Protein AF-A0A3N1CMV0-F1 (afdb_monomer)

Sequence (212 aa):
MKDTCDRCDQPHPRCNAHAEGGTRPCMRWPRKGSAVCPRHGGKAPQTVAAATKRREAAELEEAVTTYGLPRKVGAAEALLEELYRTAGVVSYLEAEIRELGGEGLIWGKVEETDAPLTEYGGGTQTKYAAVPHVLVQLYQRERAHYAKVAKDCLTAGVDKSIIDVYEQVGASYVAMFARVLDQLGLTPEQRSKVRPVLLAELQAIRAGAEAQ

Nearest PDB structures (foldseek):
  5knb-assembly1_G  TM=2.996E-01  e=1.294E+00  Enterococcus hirae ATCC 9790

pLDDT: mean 83.55, std 10.82, range [41.84, 97.88]

Secondary structure (DSSP, 8-state):
---S-TTTSS--SSEEEE-TTSSSEE-SPPPTT-SS-GGGTTTSHHHHHHHHHHHHHHHHHHHHHHH-------HHHHHHHHHHHHHHHHHHHHHHHHHHHHHHTTEEEEEEEEPPPBTTB--EEEEEEE---HHHHHHHHHHHHHHHHHHHHHHTTHHHHHHHHHHHHHHHHHHHHHHHHHHTT--HHHHHHHHHHHHHHHHHHHHHHTT-

Solvent-accessible surface area (backbone atoms only — not comparable to full-atom values): 11992 Å² total; per-residue (Å²): 132,81,78,43,38,95,83,59,73,44,61,55,97,43,6,73,47,54,36,94,89,61,68,44,63,24,86,45,68,32,40,88,60,40,59,20,14,64,90,68,49,30,68,36,68,71,44,43,53,52,11,48,53,51,44,53,50,52,55,47,55,52,46,39,63,74,78,50,72,94,73,95,70,54,74,56,56,50,45,50,53,49,40,53,51,36,50,49,51,39,54,50,40,51,52,55,56,61,72,52,41,81,68,53,40,38,59,26,82,73,46,80,44,79,42,72,77,46,100,90,49,59,53,78,44,73,44,73,43,86,42,72,23,69,62,58,55,50,35,55,51,42,45,54,48,35,56,49,42,50,50,49,34,60,72,70,36,33,69,55,54,53,50,53,50,53,50,52,52,50,52,50,51,52,55,49,51,52,53,52,53,60,72,67,64,60,51,74,78,55,53,66,50,48,60,63,52,55,51,53,52,54,52,51,54,51,58,56,63,78,74,111

Structure (mmCIF, N/CA/C/O backbone):
data_AF-A0A3N1CMV0-F1
#
_entry.id   AF-A0A3N1CMV0-F1
#
loop_
_atom_site.group_PDB
_atom_site.id
_atom_site.type_symbol
_atom_site.label_atom_id
_atom_site.label_alt_id
_atom_site.label_comp_id
_atom_site.label_asym_id
_atom_site.label_entity_id
_atom_site.label_seq_id
_atom_site.pdbx_PDB_ins_code
_atom_site.Cartn_x
_atom_site.Cartn_y
_atom_site.Cartn_z
_atom_site.occupancy
_atom_site.B_iso_or_equiv
_atom_site.auth_seq_id
_atom_site.auth_comp_id
_atom_site.auth_asym_id
_atom_site.auth_atom_id
_atom_site.pdbx_PDB_model_num
ATOM 1 N N . MET A 1 1 ? 20.844 -35.118 3.306 1.00 43.97 1 MET A N 1
ATOM 2 C CA . MET A 1 1 ? 21.146 -35.035 1.859 1.00 43.97 1 MET A CA 1
ATOM 3 C C . MET A 1 1 ? 22.495 -35.706 1.665 1.00 43.97 1 MET A C 1
ATOM 5 O O . MET A 1 1 ? 23.353 -35.478 2.503 1.00 43.97 1 MET A O 1
ATOM 9 N N . LYS A 1 2 ? 22.669 -36.608 0.691 1.00 48.91 2 LYS A N 1
ATOM 10 C CA . LYS A 1 2 ? 23.984 -37.231 0.461 1.00 48.91 2 LYS A CA 1
ATOM 11 C C . LYS A 1 2 ? 24.893 -36.216 -0.240 1.00 48.91 2 LYS A C 1
ATOM 13 O O . LYS A 1 2 ? 24.583 -35.807 -1.354 1.00 48.91 2 LYS A O 1
ATOM 18 N N . ASP A 1 3 ? 25.994 -35.845 0.408 1.00 74.62 3 ASP A N 1
ATOM 19 C CA . ASP A 1 3 ? 27.018 -34.929 -0.127 1.00 74.62 3 ASP A CA 1
ATOM 20 C C . ASP A 1 3 ? 27.971 -35.609 -1.134 1.00 74.62 3 ASP A C 1
ATOM 22 O O . ASP A 1 3 ? 28.879 -34.981 -1.683 1.00 74.62 3 ASP A O 1
ATOM 26 N N . THR A 1 4 ? 27.769 -36.903 -1.395 1.00 81.56 4 THR A N 1
ATOM 27 C CA . THR A 1 4 ? 28.610 -37.744 -2.252 1.00 81.56 4 THR A CA 1
ATOM 28 C C . THR A 1 4 ? 27.795 -38.413 -3.361 1.00 81.56 4 THR A C 1
ATOM 30 O O . THR A 1 4 ? 26.609 -38.704 -3.207 1.00 81.56 4 THR A O 1
ATOM 33 N N . CYS A 1 5 ? 28.428 -38.627 -4.519 1.00 83.50 5 CYS A N 1
ATOM 34 C CA . CYS A 1 5 ? 27.802 -39.271 -5.671 1.00 83.50 5 CYS A CA 1
ATOM 35 C C . CYS A 1 5 ? 27.679 -40.785 -5.466 1.00 83.50 5 CYS A C 1
ATOM 37 O O . CYS A 1 5 ? 28.693 -41.450 -5.291 1.00 83.50 5 CYS A O 1
ATOM 39 N N . ASP A 1 6 ? 26.480 -41.348 -5.644 1.00 84.44 6 ASP A N 1
ATOM 40 C CA . ASP A 1 6 ? 26.216 -42.792 -5.491 1.00 84.44 6 ASP A CA 1
ATOM 41 C C . ASP A 1 6 ? 27.019 -43.708 -6.442 1.00 84.44 6 ASP A C 1
ATOM 43 O O . ASP A 1 6 ? 27.000 -44.926 -6.297 1.00 84.44 6 ASP A O 1
ATOM 47 N N . ARG A 1 7 ? 27.701 -43.148 -7.450 1.00 83.75 7 ARG A N 1
ATOM 48 C CA . ARG A 1 7 ? 28.502 -43.911 -8.419 1.00 83.75 7 ARG A CA 1
ATOM 49 C C . ARG A 1 7 ? 29.982 -44.014 -8.052 1.00 83.75 7 ARG A C 1
ATOM 51 O O . ARG A 1 7 ? 30.621 -44.992 -8.427 1.00 83.75 7 ARG A O 1
ATOM 58 N N . CYS A 1 8 ? 30.547 -42.990 -7.418 1.00 85.12 8 CYS A N 1
ATOM 59 C CA . CYS A 1 8 ? 31.986 -42.921 -7.138 1.00 85.12 8 CYS A CA 1
ATOM 60 C C . CYS A 1 8 ? 32.315 -42.575 -5.682 1.00 85.12 8 CYS A C 1
ATOM 62 O O . CYS A 1 8 ? 33.492 -42.439 -5.360 1.00 85.12 8 CYS A O 1
ATOM 64 N N . ASP A 1 9 ? 31.298 -42.389 -4.837 1.00 87.38 9 ASP A N 1
ATOM 65 C CA . ASP A 1 9 ? 31.388 -41.973 -3.434 1.00 87.38 9 ASP A CA 1
ATOM 66 C C . ASP A 1 9 ? 32.227 -40.705 -3.200 1.00 87.38 9 ASP A C 1
ATOM 68 O O . ASP A 1 9 ? 32.695 -40.437 -2.095 1.00 87.38 9 ASP A O 1
ATOM 72 N N . GLN A 1 10 ? 32.384 -39.873 -4.236 1.00 85.81 10 GLN A N 1
ATOM 73 C CA . GLN A 1 10 ? 33.112 -38.607 -4.176 1.00 85.81 10 GLN A CA 1
ATOM 74 C C . GLN A 1 10 ? 32.168 -37.411 -4.371 1.00 85.81 10 GLN A C 1
ATOM 76 O O . GLN A 1 10 ? 31.171 -37.514 -5.099 1.00 85.81 10 GLN A O 1
ATOM 81 N N . PRO A 1 11 ? 32.461 -36.255 -3.748 1.00 87.50 11 PRO A N 1
ATOM 82 C CA . PRO A 1 11 ? 31.739 -35.019 -4.013 1.00 87.50 11 PRO A CA 1
ATOM 83 C C . PRO A 1 11 ? 32.070 -34.487 -5.415 1.00 87.50 11 PRO A C 1
ATOM 85 O O . PRO A 1 11 ? 33.196 -34.608 -5.903 1.00 87.50 11 PRO A O 1
ATOM 88 N N . HIS A 1 12 ? 31.094 -33.845 -6.060 1.00 88.12 12 HIS A N 1
ATOM 89 C CA . HIS A 1 12 ? 31.273 -33.185 -7.355 1.00 88.12 12 HIS A CA 1
ATOM 90 C C . HIS A 1 12 ? 31.286 -31.660 -7.172 1.00 88.12 12 HIS A C 1
ATOM 92 O O . HIS A 1 12 ? 30.251 -31.019 -7.326 1.00 88.12 12 HIS A O 1
ATOM 98 N N . PRO A 1 13 ? 32.446 -31.031 -6.897 1.00 85.19 13 PRO A N 1
ATOM 99 C CA . PRO A 1 13 ? 32.514 -29.587 -6.649 1.00 85.19 13 PRO A CA 1
ATOM 100 C C . PRO A 1 13 ? 32.263 -28.727 -7.903 1.00 85.19 13 PRO A C 1
ATOM 102 O O . PRO A 1 13 ? 32.255 -27.502 -7.820 1.00 85.19 13 PRO A O 1
ATOM 105 N N . ARG A 1 14 ? 32.138 -29.340 -9.090 1.00 90.06 14 ARG A N 1
ATOM 106 C CA . ARG A 1 14 ? 31.964 -28.638 -10.371 1.00 90.06 14 ARG A CA 1
ATOM 107 C C . ARG A 1 14 ? 30.930 -29.322 -11.261 1.00 90.06 14 ARG A C 1
ATOM 109 O O . ARG A 1 14 ? 29.746 -29.040 -11.170 1.00 90.06 14 ARG A O 1
ATOM 116 N N . CYS A 1 15 ? 31.378 -30.165 -12.188 1.00 91.75 15 CYS A N 1
ATOM 117 C CA . CYS A 1 15 ? 30.494 -30.875 -13.097 1.00 91.75 15 CYS A CA 1
ATOM 118 C C . CYS A 1 15 ? 30.032 -32.174 -12.434 1.00 91.75 15 CYS A C 1
ATOM 120 O O . CYS A 1 15 ? 30.854 -32.997 -12.035 1.00 91.75 15 CYS A O 1
ATOM 122 N N . ASN A 1 16 ? 28.724 -32.419 -12.442 1.00 90.81 16 ASN A N 1
ATOM 123 C CA . ASN A 1 16 ? 28.108 -33.618 -11.855 1.00 90.81 16 ASN A CA 1
ATOM 124 C C . ASN A 1 16 ? 28.332 -34.906 -12.672 1.00 90.81 16 ASN A C 1
ATOM 126 O O . ASN A 1 16 ? 27.724 -35.935 -12.404 1.00 90.81 16 ASN A O 1
ATOM 130 N N . ALA A 1 17 ? 29.193 -34.862 -13.689 1.00 90.88 17 ALA A N 1
ATOM 131 C CA . ALA A 1 17 ? 29.562 -36.021 -14.496 1.00 90.88 17 ALA A CA 1
ATOM 132 C C . ALA A 1 17 ? 30.962 -36.518 -14.119 1.00 90.88 17 ALA A C 1
ATOM 134 O O . ALA A 1 17 ? 31.661 -35.893 -13.322 1.00 90.88 17 ALA A O 1
ATOM 135 N N . HIS A 1 18 ? 31.384 -37.627 -14.715 1.00 91.31 18 HIS A N 1
ATOM 136 C CA . HIS A 1 18 ? 32.677 -38.255 -14.453 1.00 91.31 18 HIS A CA 1
ATOM 137 C C . HIS A 1 18 ? 33.643 -38.002 -15.610 1.00 91.31 18 HIS A C 1
ATOM 139 O O . HIS A 1 18 ? 33.217 -37.773 -16.739 1.00 91.31 18 HIS A O 1
ATOM 145 N N . ALA A 1 19 ? 34.943 -38.019 -15.333 1.00 86.31 19 ALA A N 1
ATOM 146 C CA . ALA A 1 19 ? 35.958 -38.105 -16.373 1.00 86.31 19 ALA A CA 1
ATOM 147 C C . ALA A 1 19 ? 35.859 -39.450 -17.117 1.00 86.31 19 ALA A C 1
ATOM 149 O O . ALA A 1 19 ? 35.215 -40.395 -16.655 1.00 86.31 19 ALA A O 1
ATOM 150 N N . GLU A 1 20 ? 36.510 -39.530 -18.273 1.00 78.12 20 GLU A N 1
ATOM 151 C CA . GLU A 1 20 ? 36.596 -40.754 -19.069 1.00 78.12 20 GLU A CA 1
ATOM 152 C C . GLU A 1 20 ? 37.108 -41.927 -18.210 1.00 78.12 20 GLU A C 1
ATOM 154 O O . GLU A 1 20 ? 38.053 -41.768 -17.435 1.00 78.12 20 GLU A O 1
ATOM 159 N N . GLY A 1 21 ? 36.415 -43.070 -18.269 1.00 74.88 21 GLY A N 1
ATOM 160 C CA . GLY A 1 21 ? 36.629 -44.212 -17.366 1.00 74.88 21 GLY A CA 1
ATOM 161 C C . GLY A 1 21 ? 35.728 -44.248 -16.120 1.00 74.88 21 GLY A C 1
ATOM 162 O O . GLY A 1 21 ? 35.685 -45.259 -15.432 1.00 74.88 21 GLY A O 1
ATOM 163 N N . GLY A 1 22 ? 34.951 -43.193 -15.840 1.00 74.94 22 GLY A N 1
ATOM 164 C CA . GLY A 1 22 ? 33.780 -43.251 -14.950 1.00 74.94 22 GLY A CA 1
ATOM 165 C C . GLY A 1 22 ? 34.039 -43.279 -13.438 1.00 74.94 22 GLY A C 1
ATOM 166 O O . GLY A 1 22 ? 33.073 -43.293 -12.683 1.00 74.94 22 GLY A O 1
ATOM 167 N N . THR A 1 23 ? 35.295 -43.262 -12.990 1.00 79.31 23 THR A N 1
ATOM 168 C CA . THR A 1 23 ? 35.669 -43.419 -11.569 1.00 79.31 23 THR A CA 1
ATOM 169 C C . THR A 1 23 ? 36.071 -42.124 -10.868 1.00 79.31 23 THR A C 1
ATOM 171 O O . THR A 1 23 ? 36.203 -42.106 -9.650 1.00 79.31 23 THR A O 1
ATOM 174 N N . ARG A 1 24 ? 36.270 -41.025 -11.609 1.00 87.38 24 ARG A N 1
ATOM 175 C CA . ARG A 1 24 ? 36.677 -39.728 -11.042 1.00 87.38 24 ARG A CA 1
ATOM 176 C C . ARG A 1 24 ? 35.700 -38.615 -11.421 1.00 87.38 24 ARG A C 1
ATOM 178 O O . ARG A 1 24 ? 35.324 -38.547 -12.596 1.00 87.38 24 ARG A O 1
ATOM 185 N N . PRO A 1 25 ? 35.335 -37.710 -10.497 1.00 89.75 25 PRO A N 1
ATOM 186 C CA . PRO A 1 25 ? 34.524 -36.537 -10.797 1.00 89.75 25 PRO A CA 1
ATOM 187 C C . PRO A 1 25 ? 35.128 -35.660 -11.897 1.00 89.75 25 PRO A C 1
ATOM 189 O O . PRO A 1 25 ? 36.344 -35.477 -12.009 1.00 89.75 25 PRO A O 1
ATOM 192 N N . CYS A 1 26 ? 34.270 -35.077 -12.728 1.00 91.06 26 CYS A N 1
ATOM 193 C CA . CYS A 1 26 ? 34.691 -34.125 -13.739 1.00 91.06 26 CYS A CA 1
ATOM 194 C C . CYS A 1 26 ? 35.003 -32.767 -13.095 1.00 91.06 26 CYS A C 1
ATOM 196 O O . CYS A 1 26 ? 34.117 -32.040 -12.649 1.00 91.06 26 CYS A O 1
ATOM 198 N N . MET A 1 27 ? 36.270 -32.361 -13.158 1.00 90.44 27 MET A N 1
ATOM 199 C CA . MET A 1 27 ? 36.737 -31.084 -12.602 1.00 90.44 27 MET A CA 1
ATOM 200 C C . MET A 1 27 ? 36.547 -29.885 -13.546 1.00 90.44 27 MET A C 1
ATOM 202 O O . MET A 1 27 ? 37.132 -28.824 -13.336 1.00 90.44 27 MET A O 1
ATOM 206 N N . ARG A 1 28 ? 35.748 -30.010 -14.611 1.00 92.31 28 ARG A N 1
ATOM 207 C CA . ARG A 1 28 ? 35.451 -28.882 -15.511 1.00 92.31 28 ARG A CA 1
ATOM 208 C C . ARG A 1 28 ? 34.310 -28.045 -14.963 1.00 92.31 28 ARG A C 1
ATOM 210 O O . ARG A 1 28 ? 33.345 -28.592 -14.442 1.00 92.31 28 ARG A O 1
ATOM 217 N N . TRP A 1 29 ? 34.391 -26.735 -15.165 1.00 92.00 29 TRP A N 1
ATOM 218 C CA . TRP A 1 29 ? 33.322 -25.828 -14.770 1.00 92.00 29 TRP A CA 1
ATOM 219 C C . TRP A 1 29 ? 32.037 -26.098 -15.566 1.00 92.00 29 TRP A C 1
ATOM 221 O O . TRP A 1 29 ? 32.087 -26.209 -16.801 1.00 92.00 29 TRP A O 1
ATOM 231 N N . PRO A 1 30 ? 30.889 -26.239 -14.884 1.00 91.06 30 PRO A N 1
ATOM 232 C CA . PRO A 1 30 ? 29.604 -26.262 -15.550 1.00 91.06 30 PRO A CA 1
ATOM 233 C C . PRO A 1 30 ? 29.329 -24.925 -16.243 1.00 91.06 30 PRO A C 1
ATOM 235 O O . PRO A 1 30 ? 29.880 -23.882 -15.890 1.00 91.06 30 PRO A O 1
ATOM 238 N N . ARG A 1 31 ? 28.459 -24.952 -17.257 1.00 85.94 31 ARG A N 1
ATOM 239 C CA . ARG A 1 31 ? 27.931 -23.708 -17.834 1.00 85.94 31 ARG A CA 1
ATOM 240 C C . ARG A 1 31 ? 27.090 -22.998 -16.765 1.00 85.94 31 ARG A C 1
ATOM 242 O O . ARG A 1 31 ? 26.421 -23.674 -15.988 1.00 85.94 31 ARG A O 1
ATOM 249 N N . LYS A 1 32 ? 27.077 -21.661 -16.742 1.00 83.69 32 LYS A N 1
ATOM 250 C CA . LYS A 1 32 ? 26.244 -20.880 -15.806 1.00 83.69 32 LYS A CA 1
ATOM 251 C C . LYS A 1 32 ? 24.785 -21.378 -15.844 1.00 83.69 32 LYS A C 1
ATOM 253 O O . LYS A 1 32 ? 24.200 -21.442 -16.925 1.00 83.69 32 LYS A O 1
ATOM 258 N N . GLY A 1 33 ? 24.236 -21.769 -14.689 1.00 82.00 33 GLY A N 1
ATOM 259 C CA . GLY A 1 33 ? 22.879 -22.333 -14.537 1.00 82.00 33 GLY A CA 1
ATOM 260 C C . GLY A 1 33 ? 22.727 -23.843 -14.818 1.00 82.00 33 GLY A C 1
ATOM 261 O O . GLY A 1 33 ? 21.639 -24.397 -14.647 1.00 82.00 33 GLY A O 1
ATOM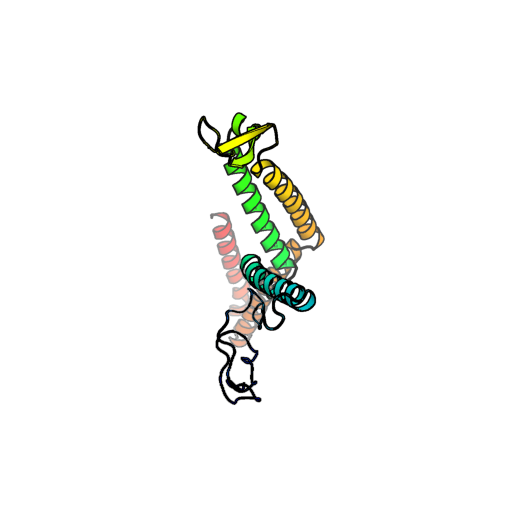 262 N N . SER A 1 34 ? 23.789 -24.534 -15.248 1.00 88.06 34 SER A N 1
ATOM 263 C CA . SER A 1 34 ? 23.809 -25.982 -15.512 1.00 88.06 34 SER A CA 1
ATOM 264 C C . SER A 1 34 ? 24.543 -26.750 -14.407 1.00 88.06 34 SER A C 1
ATOM 266 O O . SER A 1 34 ? 25.392 -26.196 -13.719 1.00 88.06 34 SER A O 1
ATOM 268 N N . ALA A 1 35 ? 24.264 -28.050 -14.288 1.00 89.81 35 ALA A N 1
ATOM 269 C CA . ALA A 1 35 ? 24.981 -28.975 -13.404 1.00 89.81 35 ALA A CA 1
ATOM 270 C C . ALA A 1 35 ? 26.168 -29.684 -14.094 1.00 89.81 35 ALA A C 1
ATOM 272 O O . ALA A 1 35 ? 26.936 -30.404 -13.458 1.00 89.81 35 ALA A O 1
ATOM 273 N N . VAL A 1 36 ? 26.327 -29.523 -15.414 1.00 92.31 36 VAL A N 1
ATOM 274 C CA . VAL A 1 36 ? 27.348 -30.230 -16.206 1.00 92.31 36 VAL A CA 1
ATOM 275 C C . VAL A 1 36 ? 28.100 -29.302 -17.158 1.00 92.31 36 VAL A C 1
ATOM 277 O O . VAL A 1 36 ? 27.582 -28.289 -17.639 1.00 92.31 36 VAL A O 1
ATOM 280 N N . CYS A 1 37 ? 29.360 -29.649 -17.427 1.00 93.69 37 CYS A N 1
ATOM 281 C CA . CYS A 1 37 ? 30.238 -28.890 -18.311 1.00 93.69 37 CYS A CA 1
ATOM 282 C C . CYS A 1 37 ? 29.870 -29.079 -19.794 1.00 93.69 37 CYS A C 1
ATOM 284 O O . CYS A 1 37 ? 29.183 -30.041 -20.149 1.00 93.69 37 CYS A O 1
ATOM 286 N N . PRO A 1 38 ? 30.373 -28.218 -20.698 1.00 92.38 38 PRO A N 1
ATOM 287 C CA . PRO A 1 38 ? 30.125 -28.334 -22.135 1.00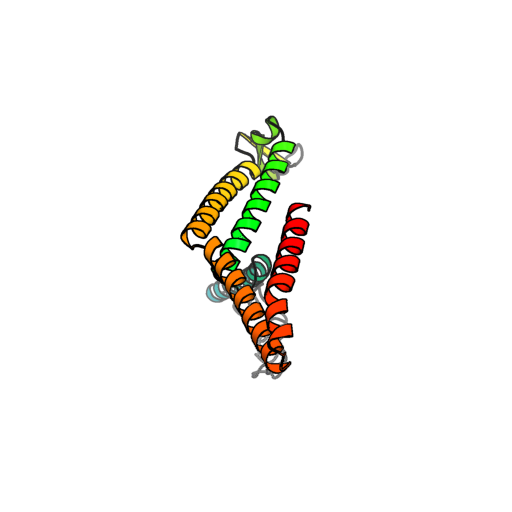 92.38 38 PRO A CA 1
ATOM 288 C C . PRO A 1 38 ? 30.424 -29.705 -22.755 1.00 92.38 38 PRO A C 1
ATOM 290 O O . PRO A 1 38 ? 29.755 -30.077 -23.712 1.00 92.38 38 PRO A O 1
ATOM 293 N N . ARG A 1 39 ? 31.402 -30.453 -22.220 1.00 91.38 39 ARG A N 1
ATOM 294 C CA . ARG A 1 39 ? 31.749 -31.799 -22.713 1.00 91.38 39 ARG A CA 1
ATOM 295 C C . ARG A 1 39 ? 30.811 -32.901 -22.223 1.00 91.38 39 ARG A C 1
ATOM 297 O O . ARG A 1 39 ? 30.718 -33.926 -22.876 1.00 91.38 39 ARG A O 1
ATOM 304 N N . HIS A 1 40 ? 30.104 -32.685 -21.118 1.00 92.75 40 HIS A N 1
ATOM 305 C CA . HIS A 1 40 ? 29.165 -33.654 -20.546 1.00 92.75 40 HIS A CA 1
ATOM 306 C C . HIS A 1 40 ? 27.713 -33.200 -20.732 1.00 92.75 40 HIS A C 1
ATOM 308 O O . HIS A 1 40 ? 26.890 -33.340 -19.836 1.00 92.75 40 HIS A O 1
ATOM 314 N N . GLY A 1 41 ? 27.410 -32.608 -21.893 1.00 90.19 41 GLY A N 1
ATOM 315 C CA . GLY A 1 41 ? 26.046 -32.221 -22.266 1.00 90.19 41 GLY A CA 1
ATOM 316 C C . GLY A 1 41 ? 25.613 -30.822 -21.821 1.00 90.19 41 GLY A C 1
ATOM 317 O O . GLY A 1 41 ? 24.471 -30.439 -22.055 1.00 90.19 41 GLY A O 1
ATOM 318 N N . GLY A 1 42 ? 26.508 -30.007 -21.252 1.00 89.50 42 GLY A N 1
ATOM 319 C CA . GLY A 1 42 ? 26.202 -28.622 -20.860 1.00 89.50 42 GLY A CA 1
ATOM 320 C C . GLY A 1 42 ? 25.863 -27.682 -22.025 1.00 89.50 42 GLY A C 1
ATOM 321 O O . GLY A 1 42 ? 25.341 -26.595 -21.795 1.00 89.50 42 GLY A O 1
ATOM 322 N N . LYS A 1 43 ? 26.167 -28.091 -23.266 1.00 90.56 43 LYS A N 1
ATOM 323 C CA . LYS A 1 43 ? 25.785 -27.403 -24.512 1.00 90.56 43 LYS A CA 1
ATOM 324 C C . LYS A 1 43 ? 24.511 -27.964 -25.154 1.00 90.56 43 LYS A C 1
ATOM 326 O O . LYS A 1 43 ? 24.052 -27.396 -26.138 1.00 90.56 43 LYS A O 1
ATOM 331 N N . ALA A 1 44 ? 23.973 -29.073 -24.645 1.00 91.75 44 ALA A N 1
ATOM 332 C CA . ALA A 1 44 ? 22.794 -29.688 -25.238 1.00 91.75 44 ALA A CA 1
ATOM 333 C C . ALA A 1 44 ? 21.583 -28.739 -25.103 1.00 91.75 44 ALA A C 1
ATOM 335 O O . ALA A 1 44 ? 21.427 -28.142 -24.030 1.00 91.75 44 ALA A O 1
ATOM 336 N N . PRO A 1 45 ? 20.736 -28.584 -26.140 1.00 88.69 45 PRO A N 1
ATOM 337 C CA . PRO A 1 45 ? 19.641 -27.610 -26.145 1.00 88.69 45 PRO A CA 1
ATOM 338 C C . PRO A 1 45 ? 18.726 -27.694 -24.915 1.00 88.69 45 PRO A C 1
ATOM 340 O O . PRO A 1 45 ? 18.428 -26.678 -24.294 1.00 88.69 45 PRO A O 1
ATOM 343 N N . GLN A 1 46 ? 18.368 -28.907 -24.491 1.00 89.25 46 GLN A N 1
ATOM 344 C CA . GLN A 1 46 ? 17.551 -29.163 -23.304 1.00 89.25 46 GLN A CA 1
ATOM 345 C C . GLN A 1 46 ? 18.232 -28.724 -21.998 1.00 89.25 46 GLN A C 1
ATOM 347 O O . GLN A 1 46 ? 17.583 -28.185 -21.102 1.00 89.25 46 GLN A O 1
ATOM 352 N N . THR A 1 47 ? 19.552 -28.900 -21.894 1.00 87.00 47 THR A N 1
ATOM 353 C CA . THR A 1 47 ? 20.336 -28.474 -20.726 1.00 87.00 47 THR A CA 1
ATOM 354 C C . THR A 1 47 ? 20.452 -26.957 -20.678 1.00 87.00 47 THR A C 1
ATOM 356 O O . THR A 1 47 ? 20.387 -26.369 -19.600 1.00 87.00 47 THR A O 1
ATOM 359 N N . VAL A 1 48 ? 20.605 -26.317 -21.841 1.00 87.00 48 VAL A N 1
ATOM 360 C CA . VAL A 1 48 ? 20.630 -24.857 -21.964 1.00 87.00 48 VAL A CA 1
ATOM 361 C C . VAL A 1 48 ? 19.273 -24.270 -21.586 1.00 87.00 48 VAL A C 1
ATOM 363 O O . VAL A 1 48 ? 19.241 -23.380 -20.746 1.00 87.00 48 VAL A O 1
ATOM 366 N N . ALA A 1 49 ? 18.169 -24.807 -22.110 1.00 84.00 49 ALA A N 1
ATOM 367 C CA . ALA A 1 49 ? 16.820 -24.359 -21.768 1.00 84.00 49 ALA A CA 1
ATOM 368 C C . ALA A 1 49 ? 16.525 -24.502 -20.263 1.00 84.00 49 ALA A C 1
ATOM 370 O O . ALA A 1 49 ? 16.052 -23.562 -19.627 1.00 84.00 49 ALA A O 1
ATOM 371 N N . ALA A 1 50 ? 16.882 -25.642 -19.661 1.00 84.19 50 ALA A N 1
ATOM 372 C CA . ALA A 1 50 ? 16.733 -25.846 -18.221 1.00 84.19 50 ALA A CA 1
ATOM 373 C C . ALA A 1 50 ? 17.614 -24.890 -17.395 1.00 84.19 50 ALA A C 1
ATOM 375 O O . ALA A 1 50 ? 17.183 -24.403 -16.353 1.00 84.19 50 ALA A O 1
ATOM 376 N N . ALA A 1 51 ? 18.841 -24.612 -17.847 1.00 86.31 51 ALA A N 1
ATOM 377 C CA . ALA A 1 51 ? 19.733 -23.657 -17.195 1.00 86.31 51 ALA A CA 1
ATOM 378 C C . ALA A 1 51 ? 19.209 -22.218 -17.276 1.00 86.31 51 ALA A C 1
ATOM 380 O O . ALA A 1 51 ? 19.294 -21.493 -16.288 1.00 86.31 51 ALA A O 1
ATOM 381 N N . THR A 1 52 ? 18.644 -21.824 -18.419 1.00 85.69 52 THR A N 1
ATOM 382 C CA . THR A 1 52 ? 17.974 -20.530 -18.595 1.00 85.69 52 THR A CA 1
ATOM 383 C C . THR A 1 52 ? 16.795 -20.407 -17.636 1.00 85.69 52 THR A C 1
ATOM 385 O O . THR A 1 52 ? 16.789 -19.489 -16.826 1.00 85.69 52 THR A O 1
ATOM 388 N N . LYS A 1 53 ? 15.898 -21.400 -17.597 1.00 83.81 53 LYS A N 1
ATOM 389 C CA . LYS A 1 53 ? 14.743 -21.398 -16.686 1.00 83.81 53 LYS A CA 1
ATOM 390 C C . LYS A 1 53 ? 15.137 -21.278 -15.209 1.00 83.81 53 LYS A C 1
ATOM 392 O O . LYS A 1 53 ? 14.478 -20.582 -14.450 1.00 83.81 53 LYS A O 1
ATOM 397 N N . ARG A 1 54 ? 16.213 -21.950 -14.776 1.00 84.50 54 ARG A N 1
ATOM 398 C CA . ARG A 1 54 ? 16.717 -21.826 -13.392 1.00 84.50 54 ARG A CA 1
ATOM 399 C C . ARG A 1 54 ? 17.262 -20.435 -13.090 1.00 84.50 54 ARG A C 1
ATOM 401 O O . ARG A 1 54 ? 17.105 -19.960 -11.975 1.00 84.50 54 ARG A O 1
ATOM 408 N N . ARG A 1 55 ? 17.925 -19.806 -14.061 1.00 84.00 55 ARG A N 1
ATOM 409 C CA . ARG A 1 55 ? 18.417 -18.435 -13.908 1.00 84.00 55 ARG A CA 1
ATOM 410 C C . ARG A 1 55 ? 17.270 -17.441 -13.843 1.00 84.00 55 ARG A C 1
ATOM 412 O O . ARG A 1 55 ? 17.270 -16.626 -12.940 1.00 84.00 55 ARG A O 1
ATOM 419 N N . GLU A 1 56 ? 16.296 -17.571 -14.735 1.00 81.69 56 GLU A N 1
ATOM 420 C CA . GLU A 1 56 ? 15.080 -16.758 -14.714 1.00 81.69 56 GLU A CA 1
ATOM 421 C C . GLU A 1 56 ? 14.339 -16.923 -13.384 1.00 81.69 56 GLU A C 1
ATOM 423 O O . GLU A 1 56 ? 13.916 -15.934 -12.809 1.00 81.69 56 GLU A O 1
ATOM 428 N N . ALA A 1 57 ? 14.241 -18.147 -12.849 1.00 81.06 57 ALA A N 1
ATOM 429 C CA . ALA A 1 57 ? 13.648 -18.392 -11.534 1.00 81.06 57 ALA A CA 1
ATOM 430 C C . ALA A 1 57 ? 14.426 -17.717 -10.391 1.00 81.06 57 ALA A C 1
ATOM 432 O O . ALA A 1 57 ? 13.804 -17.113 -9.527 1.00 81.06 57 ALA A O 1
ATOM 433 N N . ALA A 1 58 ? 15.762 -17.770 -10.402 1.00 78.88 58 ALA A N 1
ATOM 434 C CA . ALA A 1 58 ? 16.592 -17.090 -9.404 1.00 78.88 58 ALA A CA 1
ATOM 435 C C . ALA A 1 58 ? 16.497 -15.555 -9.513 1.00 78.88 58 ALA A C 1
ATOM 437 O O . ALA A 1 58 ? 16.415 -14.866 -8.503 1.00 78.88 58 ALA A O 1
ATOM 438 N N . GLU A 1 59 ? 16.458 -15.023 -10.738 1.00 77.31 59 GLU A N 1
ATOM 439 C CA . GLU A 1 59 ? 16.243 -13.595 -11.012 1.00 77.31 59 GLU A CA 1
ATOM 440 C C . GLU A 1 59 ? 14.824 -13.163 -10.574 1.00 77.31 59 GLU A C 1
ATOM 442 O O . GLU A 1 59 ? 14.647 -12.080 -10.022 1.00 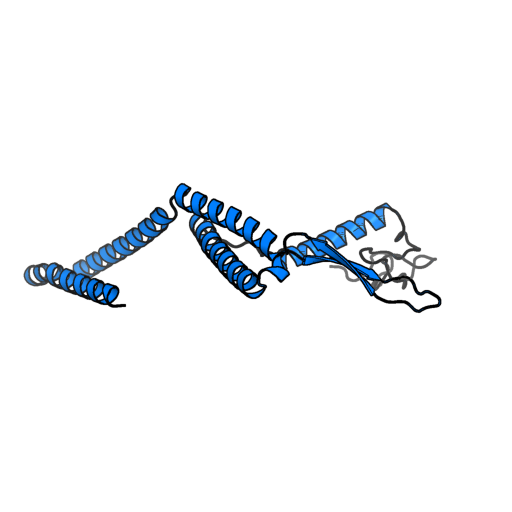77.31 59 GLU A O 1
ATOM 447 N N . LEU A 1 60 ? 13.816 -14.030 -10.732 1.00 73.12 60 LEU A N 1
ATOM 448 C CA . LEU A 1 60 ? 12.461 -13.838 -10.202 1.00 73.12 60 LEU A CA 1
ATOM 449 C C . LEU A 1 60 ? 12.413 -13.880 -8.670 1.00 73.12 60 LEU A C 1
ATOM 451 O O . LEU A 1 60 ? 11.713 -13.066 -8.084 1.00 73.12 60 LEU A O 1
ATOM 455 N N . GLU A 1 61 ? 13.135 -14.787 -8.011 1.00 72.19 61 GLU A N 1
ATOM 456 C CA . GLU A 1 61 ? 13.226 -14.839 -6.541 1.00 72.19 61 GLU A CA 1
ATOM 457 C C . GLU A 1 61 ? 13.866 -13.565 -5.966 1.00 72.19 61 GLU A C 1
ATOM 459 O O . GLU A 1 61 ? 13.381 -13.001 -4.979 1.00 72.19 61 GLU A O 1
ATOM 464 N N . GLU A 1 62 ? 14.915 -13.061 -6.617 1.00 71.69 62 GLU A N 1
ATOM 465 C CA . GLU A 1 62 ? 15.537 -11.783 -6.270 1.00 71.69 62 GLU A CA 1
ATOM 466 C C . GLU A 1 62 ? 14.567 -10.614 -6.500 1.00 71.69 62 GLU A C 1
ATOM 468 O O . GLU A 1 62 ? 14.349 -9.803 -5.600 1.00 71.69 62 GLU A O 1
ATOM 473 N N . ALA A 1 63 ? 13.884 -10.583 -7.647 1.00 66.75 63 ALA A N 1
ATOM 474 C CA . ALA A 1 63 ? 12.877 -9.569 -7.942 1.00 66.75 63 ALA A CA 1
ATOM 475 C C . ALA A 1 63 ? 11.694 -9.612 -6.960 1.00 66.75 63 ALA A C 1
ATOM 477 O O . ALA A 1 63 ? 11.227 -8.564 -6.535 1.00 66.75 63 ALA A O 1
ATOM 478 N N . VAL A 1 64 ? 11.225 -10.789 -6.537 1.00 68.56 64 VAL A N 1
ATOM 479 C CA . VAL A 1 64 ? 10.181 -10.925 -5.504 1.00 68.56 64 VAL A CA 1
ATOM 480 C C . VAL A 1 64 ? 10.655 -10.338 -4.171 1.00 68.56 64 VAL A C 1
ATOM 482 O O . VAL A 1 64 ? 9.869 -9.723 -3.456 1.00 68.56 64 VAL A O 1
ATOM 485 N N . THR A 1 65 ? 11.947 -10.433 -3.858 1.00 68.19 65 THR A N 1
ATOM 486 C CA . THR A 1 65 ? 12.523 -9.769 -2.681 1.00 68.19 65 THR A CA 1
ATOM 487 C C . THR A 1 65 ? 12.515 -8.243 -2.840 1.00 68.19 65 THR A C 1
ATOM 489 O O . THR A 1 65 ? 12.187 -7.531 -1.894 1.00 68.19 65 THR A O 1
ATOM 492 N N . THR A 1 66 ? 12.817 -7.732 -4.039 1.00 68.00 66 THR A N 1
ATOM 493 C CA . THR A 1 66 ? 12.799 -6.292 -4.352 1.00 68.00 66 THR A CA 1
ATOM 494 C C . THR A 1 66 ? 11.386 -5.699 -4.402 1.00 68.00 66 THR A C 1
ATOM 496 O O . THR A 1 66 ? 11.160 -4.604 -3.893 1.00 68.00 66 THR A O 1
ATOM 499 N N . TYR A 1 67 ? 10.432 -6.402 -5.014 1.00 66.19 67 TYR A N 1
ATOM 500 C CA . TYR A 1 67 ? 9.062 -5.932 -5.244 1.00 66.19 67 TYR A CA 1
ATOM 501 C C . TYR A 1 67 ? 8.094 -6.294 -4.109 1.00 66.19 67 TYR A C 1
ATOM 503 O O . TYR A 1 67 ? 6.998 -5.739 -4.046 1.00 66.19 67 TYR A O 1
ATOM 511 N N . GLY A 1 68 ? 8.506 -7.161 -3.181 1.00 72.00 68 GLY A N 1
ATOM 512 C CA . GLY A 1 68 ? 7.835 -7.383 -1.906 1.00 72.00 68 GLY A CA 1
ATOM 513 C C . GLY A 1 68 ? 7.431 -8.834 -1.654 1.00 72.00 68 GLY A C 1
ATOM 514 O O . GLY A 1 68 ? 6.926 -9.540 -2.526 1.00 72.00 68 GLY A O 1
ATOM 515 N N . LEU A 1 69 ? 7.598 -9.257 -0.399 1.00 77.44 69 LEU A N 1
ATOM 516 C CA . LEU A 1 69 ? 7.107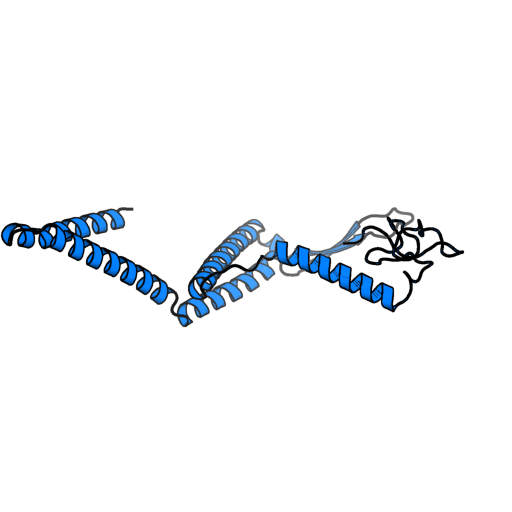 -10.541 0.093 1.00 77.44 69 LEU A CA 1
ATOM 517 C C . LEU A 1 69 ? 5.615 -10.457 0.464 1.00 77.44 69 LEU A C 1
ATOM 519 O O . LEU A 1 69 ? 5.151 -9.396 0.901 1.00 77.44 69 LEU A O 1
ATOM 523 N N . PRO A 1 70 ? 4.861 -11.568 0.358 1.00 75.81 70 PRO A N 1
ATOM 524 C CA . PRO A 1 70 ? 3.472 -11.615 0.796 1.00 75.81 70 PRO A CA 1
ATOM 525 C C . PRO A 1 70 ? 3.318 -11.174 2.254 1.00 75.81 70 PRO A C 1
ATOM 527 O O . PRO A 1 70 ? 3.982 -11.699 3.149 1.00 75.81 70 PRO A O 1
ATOM 530 N N . ARG A 1 71 ? 2.394 -10.242 2.497 1.00 84.50 71 ARG A N 1
ATOM 531 C CA . ARG A 1 71 ? 2.015 -9.777 3.836 1.00 84.50 71 ARG A CA 1
ATOM 532 C C . ARG A 1 71 ? 0.563 -10.136 4.142 1.00 84.50 71 ARG A C 1
ATOM 534 O O . ARG A 1 71 ? -0.279 -10.154 3.247 1.00 84.50 71 ARG A O 1
ATOM 541 N N . LYS A 1 72 ? 0.265 -10.410 5.414 1.00 85.81 72 LYS A N 1
ATOM 542 C CA . LYS A 1 72 ? -1.116 -10.538 5.897 1.00 85.81 72 LYS A CA 1
ATOM 543 C C . LYS A 1 72 ? -1.642 -9.146 6.218 1.00 85.81 72 LYS A C 1
ATOM 545 O O . LYS A 1 72 ? -1.295 -8.598 7.254 1.00 85.81 72 LYS A O 1
ATOM 550 N N . VAL A 1 73 ? -2.452 -8.606 5.321 1.00 86.81 73 VAL A N 1
ATOM 551 C CA . VAL A 1 73 ? -3.063 -7.279 5.431 1.00 86.81 73 VAL A CA 1
ATOM 552 C C . VAL A 1 73 ? -4.518 -7.377 4.976 1.00 86.81 73 VAL A C 1
ATOM 554 O O . VAL A 1 73 ? -4.835 -8.166 4.079 1.00 86.81 73 VAL A O 1
ATOM 557 N N . GLY A 1 74 ? -5.417 -6.633 5.623 1.00 86.88 74 GLY A N 1
ATOM 558 C CA . GLY A 1 74 ? -6.817 -6.561 5.198 1.00 86.88 74 GLY A CA 1
ATOM 559 C C . GLY A 1 74 ? -6.958 -5.812 3.870 1.00 86.88 74 GLY A C 1
ATOM 560 O O . GLY A 1 74 ? -6.144 -4.954 3.550 1.00 86.88 74 GLY A O 1
ATOM 561 N N . ALA A 1 75 ? -8.004 -6.090 3.088 1.00 87.38 75 ALA A N 1
ATOM 562 C CA . ALA A 1 75 ? -8.188 -5.431 1.789 1.00 87.38 75 ALA A CA 1
ATOM 563 C C . ALA A 1 75 ? -8.345 -3.901 1.908 1.00 87.38 75 ALA A C 1
ATOM 565 O O . ALA A 1 75 ? -7.759 -3.165 1.121 1.00 87.38 75 ALA A O 1
ATOM 566 N N . ALA A 1 76 ? -9.101 -3.425 2.905 1.00 87.81 76 ALA A N 1
ATOM 567 C CA . ALA A 1 76 ? -9.291 -1.992 3.148 1.00 87.81 76 ALA A CA 1
ATOM 568 C C . ALA A 1 76 ? -7.985 -1.302 3.574 1.00 87.81 76 ALA A C 1
ATOM 570 O O . ALA A 1 76 ? -7.663 -0.228 3.076 1.00 87.81 76 ALA A O 1
ATOM 571 N N . GLU A 1 77 ? -7.213 -1.954 4.443 1.00 86.31 77 GLU A N 1
ATOM 572 C CA . GLU A 1 77 ? -5.901 -1.481 4.889 1.00 86.31 77 GLU A CA 1
ATOM 573 C C . GLU A 1 77 ? -4.903 -1.438 3.725 1.00 86.31 77 GLU A C 1
ATOM 575 O O . GLU A 1 77 ? -4.264 -0.418 3.508 1.00 86.31 77 GLU A O 1
ATOM 580 N N . ALA A 1 78 ? -4.849 -2.484 2.897 1.00 90.75 78 ALA A N 1
ATOM 581 C CA . ALA A 1 78 ? -3.984 -2.525 1.720 1.00 90.75 78 ALA A CA 1
ATOM 582 C C . ALA A 1 78 ? -4.337 -1.447 0.682 1.00 90.75 78 ALA A C 1
ATOM 584 O O . ALA A 1 78 ? -3.446 -0.839 0.093 1.00 90.75 78 ALA A O 1
ATOM 585 N N . LEU A 1 79 ? -5.631 -1.200 0.454 1.00 92.75 79 LEU A N 1
ATOM 586 C CA . LEU A 1 79 ? -6.089 -0.124 -0.429 1.00 92.75 79 LEU A CA 1
ATOM 587 C C . LEU A 1 79 ? -5.701 1.253 0.117 1.00 92.75 79 LEU A C 1
ATOM 589 O O . LEU A 1 79 ? -5.274 2.116 -0.648 1.00 92.75 79 LEU A O 1
ATOM 593 N N . LEU A 1 80 ? -5.804 1.448 1.433 1.00 90.38 80 LEU A N 1
ATOM 594 C CA . LEU A 1 80 ? -5.414 2.690 2.089 1.00 90.38 80 LEU A CA 1
ATOM 595 C C . LEU A 1 80 ? -3.892 2.911 2.051 1.00 90.38 80 LEU A C 1
ATOM 597 O O . LEU A 1 80 ? -3.442 4.013 1.739 1.00 90.38 80 LEU A O 1
ATOM 601 N N . GLU A 1 81 ? -3.098 1.869 2.312 1.00 92.31 81 GLU A N 1
ATOM 602 C CA . GLU A 1 81 ? -1.640 1.898 2.143 1.00 92.31 81 GLU A CA 1
ATOM 603 C C . GLU A 1 81 ? -1.269 2.321 0.720 1.00 92.31 81 GLU A C 1
ATOM 605 O O . GLU A 1 81 ? -0.450 3.221 0.523 1.00 92.31 81 GLU A O 1
ATOM 610 N N . GLU A 1 82 ? -1.895 1.695 -0.279 1.00 95.06 82 GLU A N 1
ATOM 611 C CA . GLU A 1 82 ? -1.625 1.975 -1.683 1.00 95.06 82 GLU A CA 1
ATOM 612 C C . GLU A 1 82 ? -2.026 3.402 -2.067 1.00 95.06 82 GLU A C 1
ATOM 614 O O . GLU A 1 82 ? -1.279 4.061 -2.793 1.00 95.06 82 GLU A O 1
ATOM 619 N N . LEU A 1 83 ? -3.149 3.902 -1.536 1.00 94.69 83 LEU A N 1
ATOM 620 C CA . LEU A 1 83 ? -3.608 5.278 -1.721 1.00 94.69 83 LEU A CA 1
ATOM 621 C C . LEU A 1 83 ? -2.559 6.283 -1.240 1.00 94.69 83 LEU A C 1
ATOM 623 O O . LEU A 1 83 ? -2.190 7.195 -1.981 1.00 94.69 83 LEU A O 1
ATOM 627 N N . TYR A 1 84 ? -2.047 6.105 -0.021 1.00 93.00 84 TYR A N 1
ATOM 628 C CA . TYR A 1 84 ? -1.030 7.000 0.525 1.00 93.00 84 TYR A CA 1
ATOM 629 C C . TYR A 1 84 ? 0.310 6.859 -0.192 1.00 93.00 84 TYR A C 1
ATOM 631 O O . TYR A 1 84 ? 0.965 7.864 -0.479 1.00 93.00 84 TYR A O 1
ATOM 639 N N . ARG A 1 85 ? 0.704 5.631 -0.543 1.0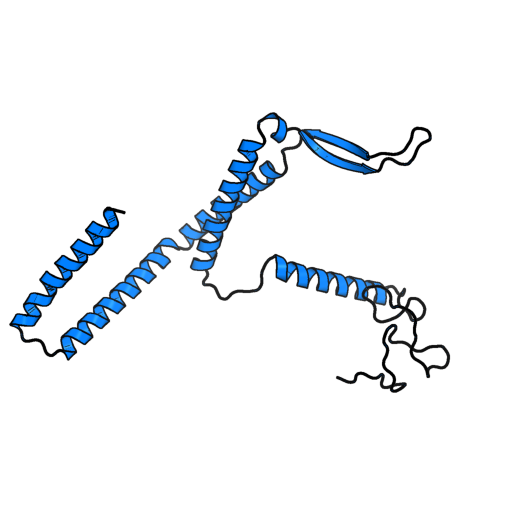0 93.94 85 ARG A N 1
ATOM 640 C CA . ARG A 1 85 ? 1.939 5.370 -1.286 1.00 93.94 85 ARG A CA 1
ATOM 641 C C . ARG A 1 85 ? 1.932 6.101 -2.624 1.00 93.94 85 ARG A C 1
ATOM 643 O O . ARG A 1 85 ? 2.878 6.824 -2.930 1.00 93.94 85 ARG A O 1
ATOM 650 N N . THR A 1 86 ? 0.877 5.933 -3.420 1.00 94.69 86 THR A N 1
ATOM 651 C CA . THR A 1 86 ? 0.797 6.564 -4.742 1.00 94.69 86 THR A CA 1
ATOM 652 C C . THR A 1 86 ? 0.614 8.085 -4.641 1.00 94.69 86 THR A C 1
ATOM 654 O O . THR A 1 86 ? 1.220 8.805 -5.431 1.00 94.69 86 THR A O 1
ATOM 657 N N . ALA A 1 87 ? -0.079 8.606 -3.617 1.00 92.44 87 ALA A N 1
ATOM 658 C CA . ALA A 1 87 ? -0.133 10.047 -3.348 1.00 92.44 87 ALA A CA 1
ATOM 659 C C . ALA A 1 87 ? 1.264 10.645 -3.089 1.00 92.44 87 ALA A C 1
ATOM 661 O O . ALA A 1 87 ? 1.617 11.676 -3.665 1.00 92.44 87 ALA A O 1
ATOM 662 N N . GLY A 1 88 ? 2.088 9.968 -2.281 1.00 89.25 88 GLY A N 1
ATOM 663 C CA . GLY A 1 88 ? 3.474 10.371 -2.029 1.00 89.25 88 GLY A CA 1
ATOM 664 C C . GLY A 1 88 ? 4.341 10.333 -3.291 1.00 89.25 88 GLY A C 1
ATOM 665 O O . GLY A 1 88 ? 5.068 11.286 -3.565 1.00 89.25 88 GLY A O 1
ATOM 666 N N . VAL A 1 89 ? 4.221 9.276 -4.103 1.00 92.25 89 VAL A N 1
ATOM 667 C CA . VAL A 1 89 ? 4.941 9.163 -5.386 1.00 92.25 89 VAL A CA 1
ATOM 668 C C . VAL A 1 89 ? 4.547 10.286 -6.348 1.00 92.25 89 VAL A C 1
ATOM 670 O O . VAL A 1 89 ? 5.422 10.894 -6.961 1.00 92.25 89 VAL A O 1
ATOM 673 N N . VAL A 1 90 ? 3.253 10.598 -6.465 1.00 94.19 90 VAL A N 1
ATOM 674 C CA . VAL A 1 90 ? 2.767 11.711 -7.296 1.00 94.19 90 VAL A CA 1
ATOM 675 C C . VAL A 1 90 ? 3.353 13.039 -6.815 1.00 94.19 90 VAL A C 1
ATOM 677 O O . VAL A 1 90 ? 3.869 13.791 -7.638 1.00 94.19 90 VAL A O 1
ATOM 680 N N . SER A 1 91 ? 3.338 13.300 -5.504 1.00 90.50 91 SER A N 1
ATOM 681 C CA . SER A 1 91 ? 3.909 14.526 -4.932 1.00 90.50 91 SER A CA 1
ATOM 682 C C . SER A 1 91 ? 5.417 14.640 -5.172 1.00 90.50 91 SER A C 1
ATOM 684 O O . SER A 1 91 ? 5.907 15.729 -5.462 1.00 90.50 91 SER A O 1
ATOM 686 N N . TYR A 1 92 ? 6.153 13.534 -5.051 1.00 90.19 92 TYR A N 1
ATOM 687 C CA . TYR A 1 92 ? 7.588 13.489 -5.324 1.00 90.19 92 TYR A CA 1
ATOM 688 C C . TYR A 1 92 ? 7.886 13.789 -6.797 1.00 90.19 92 TYR A C 1
ATOM 690 O O . TYR A 1 92 ? 8.665 14.686 -7.107 1.00 90.19 92 TYR A O 1
ATOM 698 N N . LEU A 1 93 ? 7.211 13.090 -7.715 1.00 89.94 93 LEU A N 1
ATOM 699 C CA . LEU A 1 93 ? 7.395 13.287 -9.152 1.00 89.94 93 LEU A CA 1
ATOM 700 C C . LEU A 1 93 ? 7.022 14.707 -9.591 1.00 89.94 93 LEU A C 1
ATOM 702 O O . LEU A 1 93 ? 7.671 15.257 -10.476 1.00 89.94 93 LEU A O 1
ATOM 706 N N . GLU A 1 94 ? 6.005 15.315 -8.977 1.00 90.19 94 GLU A N 1
ATOM 707 C CA . GLU A 1 94 ? 5.658 16.714 -9.230 1.00 90.19 94 GLU A CA 1
ATOM 708 C C . GLU A 1 94 ? 6.796 17.667 -8.833 1.00 90.19 94 GLU A C 1
ATOM 710 O O . GLU A 1 94 ? 7.100 18.596 -9.584 1.00 90.19 94 GLU A O 1
ATOM 715 N N . ALA A 1 95 ? 7.437 17.436 -7.683 1.00 86.81 95 ALA A N 1
ATOM 716 C CA . ALA A 1 95 ? 8.575 18.234 -7.232 1.00 86.81 95 ALA A CA 1
ATOM 717 C C . ALA A 1 95 ? 9.771 18.104 -8.191 1.00 86.81 95 ALA A C 1
ATOM 719 O O . ALA A 1 95 ? 10.288 19.116 -8.655 1.00 86.81 95 ALA A O 1
ATOM 720 N N . GLU A 1 96 ? 10.130 16.880 -8.581 1.00 87.12 96 GLU A N 1
ATOM 721 C CA . GLU A 1 96 ? 11.218 16.613 -9.535 1.00 87.12 96 GLU A CA 1
ATOM 722 C C . GLU A 1 96 ? 10.951 17.239 -10.918 1.00 87.12 96 GLU A C 1
ATOM 724 O O . GLU A 1 96 ? 11.824 17.848 -11.536 1.00 87.12 96 GLU A O 1
ATOM 729 N N . ILE A 1 97 ? 9.709 17.146 -11.412 1.00 88.50 97 ILE A N 1
ATOM 730 C CA . ILE A 1 97 ? 9.290 17.789 -12.668 1.00 88.50 97 ILE A CA 1
ATOM 731 C C . ILE A 1 97 ? 9.408 19.311 -12.574 1.00 88.50 97 ILE A C 1
ATOM 733 O O . ILE A 1 97 ? 9.786 19.961 -13.550 1.00 88.50 97 ILE A O 1
ATOM 737 N N . ARG A 1 98 ? 9.075 19.890 -11.417 1.00 87.31 98 ARG A N 1
ATOM 738 C CA . ARG A 1 98 ? 9.184 21.332 -11.184 1.00 87.31 98 ARG A CA 1
ATOM 739 C C . ARG A 1 98 ? 10.641 21.792 -11.206 1.00 87.31 98 ARG A C 1
ATOM 741 O O . ARG A 1 98 ? 10.911 22.855 -11.760 1.00 87.31 98 ARG A O 1
ATOM 748 N N . GLU A 1 99 ? 11.556 21.001 -10.652 1.00 86.31 99 GLU A N 1
ATOM 749 C CA . GLU A 1 99 ? 12.994 21.298 -10.641 1.00 86.31 99 GLU A CA 1
ATOM 750 C C . GLU A 1 99 ? 13.643 21.205 -12.031 1.00 86.31 99 GLU A C 1
ATOM 752 O O . GLU A 1 99 ? 14.505 22.021 -12.351 1.00 86.31 99 GLU A O 1
ATOM 757 N N . LEU A 1 100 ? 13.195 20.281 -12.890 1.00 82.50 100 LEU A N 1
ATOM 758 C CA . LEU A 1 100 ? 13.709 20.122 -14.261 1.00 82.50 100 LEU A CA 1
ATOM 759 C C . LEU A 1 100 ? 13.547 21.368 -15.152 1.00 82.50 100 LEU A C 1
ATOM 761 O O . LEU A 1 100 ? 14.335 21.569 -16.079 1.00 82.50 100 LEU A O 1
ATOM 765 N N . GLY A 1 101 ? 12.523 22.192 -14.907 1.00 76.44 101 GLY A N 1
ATOM 766 C CA . GLY A 1 101 ? 12.210 23.362 -15.732 1.00 76.44 101 GLY A CA 1
ATOM 767 C C . GLY A 1 101 ? 11.745 23.025 -17.163 1.00 76.44 101 GLY A C 1
ATOM 768 O O . GLY A 1 101 ? 11.760 21.881 -17.608 1.00 76.44 101 GLY A O 1
ATOM 769 N N . GLY A 1 102 ? 11.292 24.036 -17.914 1.00 70.94 102 GLY A N 1
ATOM 770 C CA . GLY A 1 102 ? 10.600 23.842 -19.201 1.00 70.94 102 GLY A CA 1
ATOM 771 C C . GLY A 1 102 ? 11.417 23.141 -20.298 1.00 70.94 102 GLY A C 1
ATOM 772 O O . GLY A 1 102 ? 10.884 22.285 -21.002 1.00 70.94 102 GLY A O 1
ATOM 773 N N . GLU A 1 103 ? 12.706 23.466 -20.438 1.00 66.81 103 GLU A N 1
ATOM 774 C CA . GLU A 1 103 ? 13.567 22.869 -21.473 1.00 66.81 103 GLU A CA 1
ATOM 775 C C . GLU A 1 103 ? 13.935 21.406 -21.168 1.00 66.81 103 GLU A C 1
ATOM 777 O O . GLU A 1 103 ? 13.959 20.577 -22.083 1.00 66.81 103 GLU A O 1
ATOM 782 N N . GLY A 1 104 ? 14.128 21.057 -19.888 1.00 68.06 104 GLY A N 1
ATOM 783 C CA . GLY A 1 104 ? 14.456 19.697 -19.438 1.00 68.06 104 GLY A CA 1
ATOM 784 C C . GLY A 1 104 ? 13.315 18.683 -19.598 1.00 68.06 104 GLY A C 1
ATOM 785 O O . GLY A 1 104 ? 13.541 17.475 -19.544 1.00 68.06 104 GLY A O 1
ATOM 786 N N . LEU A 1 105 ? 12.086 19.155 -19.839 1.00 69.62 105 LEU A N 1
ATOM 787 C CA . LEU A 1 105 ? 10.904 18.304 -20.013 1.00 69.62 105 LEU A CA 1
ATOM 788 C C . LEU A 1 105 ? 10.730 17.778 -21.444 1.00 69.62 105 LEU A C 1
ATOM 790 O O . LEU A 1 105 ? 10.034 16.776 -21.641 1.00 69.62 105 LEU A O 1
ATOM 794 N N . ILE A 1 106 ? 11.329 18.455 -22.429 1.00 62.53 106 ILE A N 1
ATOM 795 C CA . ILE A 1 106 ? 11.086 18.221 -23.860 1.00 62.53 106 ILE A CA 1
ATOM 796 C C . ILE A 1 106 ? 12.287 17.534 -24.524 1.00 62.53 106 ILE A C 1
ATOM 798 O O . ILE A 1 106 ? 12.087 16.695 -25.400 1.00 62.53 106 ILE A O 1
ATOM 802 N N . TRP A 1 107 ? 13.519 17.840 -24.103 1.00 59.44 107 TRP A N 1
ATOM 803 C CA . TRP A 1 107 ? 14.739 17.287 -24.702 1.00 59.44 107 TRP A CA 1
ATOM 804 C C . TRP A 1 107 ? 15.347 16.172 -23.848 1.00 59.44 107 TRP A C 1
ATOM 806 O O . TRP A 1 107 ? 16.160 16.413 -22.959 1.00 59.44 107 TRP A O 1
ATOM 816 N N . GLY A 1 108 ? 14.962 14.929 -24.145 1.00 62.22 108 GLY A N 1
ATOM 817 C CA . GLY A 1 108 ? 15.491 13.732 -23.494 1.00 62.22 108 GLY A CA 1
ATOM 818 C C . GLY A 1 108 ? 16.571 13.031 -24.322 1.00 62.22 108 GLY A C 1
ATOM 819 O O . GLY A 1 108 ? 16.476 12.919 -25.548 1.00 62.22 108 GLY A O 1
ATOM 820 N N . LYS A 1 109 ? 17.596 12.505 -23.644 1.00 64.25 109 LYS A N 1
ATOM 821 C CA . LYS A 1 109 ? 18.538 11.541 -24.229 1.00 64.25 109 LYS A CA 1
ATOM 822 C C . LYS A 1 109 ? 17.791 10.229 -24.488 1.00 64.25 109 LYS A C 1
ATOM 824 O O . LYS A 1 109 ? 17.258 9.639 -23.554 1.00 64.25 109 LYS A O 1
ATOM 829 N N . VAL A 1 110 ? 17.729 9.793 -25.744 1.00 63.06 110 VAL A N 1
ATOM 830 C CA . VAL A 1 110 ? 16.968 8.594 -26.160 1.00 63.06 110 VAL A CA 1
ATOM 831 C C . VAL A 1 110 ? 17.848 7.396 -26.459 1.00 63.06 110 VAL A C 1
ATOM 833 O O . VAL A 1 110 ? 17.383 6.265 -26.363 1.00 63.06 110 VAL A O 1
ATOM 836 N N . GLU A 1 111 ? 19.104 7.627 -26.833 1.00 61.62 111 GLU A N 1
ATOM 837 C CA . GLU A 1 111 ? 20.011 6.551 -27.209 1.00 61.62 111 GLU A CA 1
ATOM 838 C C . GLU A 1 111 ? 21.456 6.949 -26.907 1.00 61.62 111 GLU A C 1
ATOM 840 O O . GLU A 1 111 ? 21.879 8.074 -27.192 1.00 61.62 111 GLU A O 1
ATOM 845 N N . GLU A 1 112 ? 22.207 6.013 -26.335 1.00 69.56 112 GLU A N 1
ATOM 846 C CA . GLU A 1 112 ? 23.648 6.104 -26.136 1.00 69.56 112 GLU A CA 1
ATOM 847 C C . GLU A 1 112 ? 24.285 4.839 -26.683 1.00 69.56 112 GLU A C 1
ATOM 849 O O . GLU A 1 112 ? 23.967 3.733 -26.249 1.00 69.56 112 GLU A O 1
ATOM 854 N N . THR A 1 113 ? 25.167 5.007 -27.656 1.00 73.88 113 THR A N 1
ATOM 855 C CA . THR A 1 113 ? 25.867 3.899 -28.301 1.00 73.88 113 THR A CA 1
ATOM 856 C C . THR A 1 113 ? 27.347 4.206 -28.367 1.00 73.88 113 THR A C 1
ATOM 858 O O . THR A 1 113 ? 27.737 5.317 -28.734 1.00 73.88 113 THR A O 1
ATOM 861 N N . ASP A 1 114 ? 28.172 3.210 -28.059 1.00 71.44 114 ASP A N 1
ATOM 862 C CA . ASP A 1 114 ? 29.605 3.295 -28.304 1.00 71.44 114 ASP A CA 1
ATOM 863 C C . ASP A 1 114 ? 29.844 3.367 -29.813 1.00 71.44 114 ASP A C 1
ATOM 865 O O . ASP A 1 114 ? 29.463 2.474 -30.575 1.00 71.44 114 ASP A O 1
ATOM 869 N N . ALA A 1 115 ? 30.454 4.462 -30.256 1.00 69.38 115 ALA A N 1
ATOM 870 C CA . ALA A 1 115 ? 30.872 4.604 -31.633 1.00 69.38 115 ALA A CA 1
ATOM 871 C C . ALA A 1 115 ? 32.056 3.656 -31.887 1.00 69.38 115 ALA A C 1
ATOM 873 O O . ALA A 1 115 ? 32.986 3.595 -31.073 1.00 69.38 115 ALA A O 1
ATOM 874 N N . PRO A 1 116 ? 32.056 2.927 -33.016 1.00 66.56 116 PRO A N 1
ATOM 875 C CA . PRO A 1 116 ? 33.171 2.063 -33.370 1.00 66.56 116 PRO A CA 1
ATOM 876 C C . PRO A 1 116 ? 34.464 2.879 -33.487 1.00 66.56 116 PRO A C 1
ATOM 878 O O . PRO A 1 116 ? 34.450 4.031 -33.919 1.00 66.56 116 PRO A O 1
ATOM 881 N N . LEU A 1 117 ? 35.589 2.273 -33.102 1.00 67.06 117 LEU A N 1
ATOM 882 C CA . LEU A 1 117 ? 36.904 2.903 -33.203 1.00 67.06 117 LEU A CA 1
ATOM 883 C C . LEU A 1 117 ? 37.230 3.168 -34.684 1.00 67.06 117 LEU A C 1
ATOM 885 O O . LEU A 1 117 ? 37.339 2.226 -35.471 1.00 67.06 117 LEU A O 1
ATOM 889 N N . THR A 1 118 ? 37.379 4.439 -35.057 1.00 79.06 118 THR A N 1
ATOM 890 C CA . THR A 1 118 ? 37.790 4.868 -36.405 1.00 79.06 118 THR A CA 1
ATOM 891 C C . THR A 1 118 ? 39.212 5.432 -36.391 1.00 79.06 118 THR A C 1
ATOM 893 O O . THR A 1 118 ? 39.807 5.611 -35.327 1.00 79.06 118 THR A O 1
ATOM 896 N N . GLU A 1 119 ? 39.764 5.756 -37.565 1.00 73.56 119 GLU A N 1
ATOM 897 C CA . GLU A 1 119 ? 41.071 6.425 -37.701 1.00 73.56 119 GLU A CA 1
ATOM 898 C C . GLU A 1 119 ? 41.135 7.808 -37.020 1.00 73.56 119 GLU A C 1
ATOM 900 O O . GLU A 1 119 ? 42.219 8.296 -36.711 1.00 73.56 119 GLU A O 1
ATOM 905 N N . TYR A 1 120 ? 39.976 8.399 -36.711 1.00 73.44 120 TYR A N 1
ATOM 906 C CA . TYR A 1 120 ? 39.832 9.660 -35.978 1.00 73.44 120 TYR A CA 1
ATOM 907 C C . TYR A 1 120 ? 39.535 9.461 -34.479 1.00 73.44 120 TYR A C 1
ATOM 909 O O . TYR A 1 120 ? 39.268 10.428 -33.767 1.00 73.44 120 TYR A O 1
ATOM 917 N N . GLY A 1 121 ? 39.588 8.216 -33.992 1.00 65.38 121 GLY A N 1
ATOM 918 C CA . GLY A 1 121 ? 39.244 7.823 -32.626 1.00 65.38 121 GLY A CA 1
ATOM 919 C C . GLY A 1 121 ? 37.897 7.097 -32.520 1.00 65.38 121 GLY A C 1
ATOM 920 O O . GLY A 1 121 ? 37.151 6.956 -33.491 1.00 65.38 121 GLY A O 1
ATOM 921 N N . GLY A 1 122 ? 37.606 6.594 -31.320 1.00 65.62 122 GLY A N 1
ATOM 922 C CA . GLY A 1 122 ? 36.288 6.099 -30.908 1.00 65.62 122 GLY A CA 1
ATOM 923 C C . GLY A 1 122 ? 35.779 6.921 -29.727 1.00 65.62 122 GLY A C 1
ATOM 924 O O . GLY A 1 122 ? 36.563 7.574 -29.038 1.00 65.62 122 GLY A O 1
ATOM 925 N N . GLY A 1 123 ? 34.468 6.915 -29.507 1.00 73.31 123 GLY A N 1
ATOM 926 C CA . GLY A 1 123 ? 33.823 7.719 -28.472 1.00 73.31 123 GLY A CA 1
ATOM 927 C C . GLY A 1 123 ? 32.354 7.355 -28.318 1.00 73.31 123 GLY A C 1
ATOM 928 O O . GLY A 1 123 ? 31.887 6.390 -28.909 1.00 73.31 123 GLY A O 1
ATOM 929 N N . THR A 1 124 ? 31.610 8.125 -27.538 1.00 71.12 124 THR A N 1
ATOM 930 C CA . THR A 1 124 ? 30.200 7.842 -27.262 1.00 71.12 124 THR A CA 1
ATOM 931 C C . THR A 1 124 ? 29.307 8.692 -28.159 1.00 71.12 124 THR A C 1
ATOM 933 O O . THR A 1 124 ? 29.387 9.920 -28.138 1.00 71.12 124 THR A O 1
ATOM 936 N N . GLN A 1 125 ? 28.446 8.055 -28.954 1.00 70.50 125 GLN A N 1
ATOM 937 C CA . GLN A 1 125 ? 27.452 8.747 -29.770 1.00 70.50 125 GLN A CA 1
ATOM 938 C C . GLN A 1 125 ? 26.132 8.808 -28.997 1.00 70.50 125 GLN A C 1
ATOM 940 O O . GLN A 1 125 ? 25.548 7.778 -28.663 1.00 70.50 125 GLN A O 1
ATOM 945 N N . THR A 1 126 ? 25.669 10.023 -28.701 1.00 67.94 126 THR A N 1
ATOM 946 C CA . THR A 1 126 ? 24.394 10.256 -28.014 1.00 67.94 126 THR A CA 1
ATOM 947 C C . THR A 1 126 ? 23.378 10.842 -28.986 1.00 67.94 126 THR A C 1
ATOM 949 O O . THR A 1 126 ? 23.653 11.861 -29.619 1.00 67.94 126 THR A O 1
ATOM 952 N N . LYS A 1 127 ? 22.190 10.234 -29.082 1.00 69.50 127 LYS A N 1
ATOM 953 C CA . LYS A 1 127 ? 21.050 10.819 -29.797 1.00 69.50 127 LYS A CA 1
ATOM 954 C C . LYS A 1 127 ? 20.074 11.450 -28.809 1.00 69.50 127 LYS A C 1
ATOM 956 O O . LYS A 1 127 ? 19.693 10.843 -27.805 1.00 69.50 127 LYS A O 1
ATOM 961 N N . TYR A 1 128 ? 19.639 12.659 -29.142 1.00 63.59 128 TYR A N 1
ATOM 962 C CA . TYR A 1 128 ? 18.589 13.389 -28.441 1.00 63.59 128 TYR A CA 1
ATOM 963 C C . TYR A 1 128 ? 17.345 13.436 -29.321 1.00 63.59 128 TYR A C 1
ATOM 965 O O . TYR A 1 128 ? 17.448 13.613 -30.535 1.00 63.59 128 TYR A O 1
ATOM 973 N N . ALA A 1 129 ? 16.174 13.285 -28.713 1.00 64.88 129 ALA A N 1
ATOM 974 C CA . ALA A 1 129 ? 14.901 13.445 -29.395 1.00 64.88 129 ALA A CA 1
ATOM 975 C C . ALA A 1 129 ? 13.943 14.240 -28.514 1.00 64.88 129 ALA A C 1
ATOM 977 O O . ALA A 1 129 ? 14.027 14.205 -27.284 1.00 64.88 129 ALA A O 1
ATOM 978 N N . ALA A 1 130 ? 13.016 14.938 -29.166 1.00 62.56 130 ALA A N 1
ATOM 979 C CA . ALA A 1 130 ? 11.912 15.605 -28.500 1.00 62.56 130 ALA A CA 1
ATOM 980 C C . ALA A 1 130 ? 10.876 14.559 -28.055 1.00 62.56 130 ALA A C 1
ATOM 982 O O . ALA A 1 130 ? 9.902 14.287 -28.756 1.00 62.56 130 ALA A O 1
ATOM 983 N N . VAL A 1 131 ? 11.123 13.920 -26.914 1.00 62.25 131 VAL A N 1
ATOM 984 C CA . VAL A 1 131 ? 10.213 12.958 -26.277 1.00 62.25 131 VAL A CA 1
ATOM 985 C C . VAL A 1 131 ? 9.964 13.428 -24.849 1.00 62.25 131 VAL A C 1
ATOM 987 O O . VAL A 1 131 ? 10.915 13.883 -24.209 1.00 62.25 131 VAL A O 1
ATOM 990 N N . PRO A 1 132 ? 8.729 13.312 -24.320 1.00 67.56 132 PRO A N 1
ATOM 991 C CA . PRO A 1 132 ? 8.445 13.708 -22.948 1.00 67.56 132 PRO A CA 1
ATOM 992 C C . PRO A 1 132 ? 9.404 13.019 -21.981 1.00 67.56 132 PRO A C 1
ATOM 994 O O . PRO A 1 132 ? 9.551 11.793 -22.037 1.00 67.56 132 PRO A O 1
ATOM 997 N N . HIS A 1 133 ? 10.031 13.800 -21.100 1.00 78.62 133 HIS A N 1
ATOM 998 C CA . HIS A 1 133 ? 10.970 13.279 -20.112 1.00 78.62 133 HIS A CA 1
ATOM 999 C C . HIS A 1 133 ? 10.351 12.102 -19.340 1.00 78.62 133 HIS A C 1
ATOM 1001 O O . HIS A 1 133 ? 9.163 12.127 -19.003 1.00 78.62 133 HIS A O 1
ATOM 1007 N N . VAL A 1 134 ? 11.143 11.066 -19.042 1.00 83.94 134 VAL A N 1
ATOM 1008 C CA . VAL A 1 134 ? 10.653 9.825 -18.405 1.00 83.94 134 VAL A CA 1
ATOM 1009 C C . VAL A 1 134 ? 9.862 10.101 -17.121 1.00 83.94 134 VAL A C 1
ATOM 1011 O O . VAL A 1 134 ? 8.838 9.465 -16.881 1.00 83.94 134 VAL A O 1
ATOM 1014 N N . LEU A 1 135 ? 10.264 11.115 -16.349 1.00 82.94 135 LEU A N 1
ATOM 1015 C CA . LEU A 1 135 ? 9.549 11.541 -15.142 1.00 82.94 135 LEU A CA 1
ATOM 1016 C C . LEU A 1 135 ? 8.131 12.046 -15.433 1.00 82.94 135 LEU A C 1
ATOM 1018 O O . LEU A 1 135 ? 7.223 11.732 -14.675 1.00 82.94 135 LEU A O 1
ATOM 1022 N N . VAL A 1 136 ? 7.904 12.743 -16.552 1.00 85.69 136 VAL A N 1
ATOM 1023 C CA . VAL A 1 136 ? 6.561 13.187 -16.970 1.00 85.69 136 VAL A CA 1
ATOM 1024 C C . VAL A 1 136 ? 5.686 11.990 -17.321 1.00 85.69 136 VAL A C 1
ATOM 1026 O O . VAL A 1 136 ? 4.514 11.946 -16.949 1.00 85.69 136 VAL A O 1
ATOM 1029 N N . GLN A 1 137 ? 6.247 10.995 -18.009 1.00 86.50 137 GLN A N 1
ATOM 1030 C CA . GLN A 1 137 ? 5.512 9.778 -18.357 1.00 86.50 137 GLN A CA 1
ATOM 1031 C C . GLN A 1 137 ? 5.144 8.974 -17.103 1.00 86.50 137 GLN A C 1
ATOM 1033 O O . GLN A 1 137 ? 3.992 8.564 -16.947 1.00 86.50 137 GLN A O 1
ATOM 1038 N N . LEU A 1 138 ? 6.102 8.804 -16.185 1.00 88.62 138 LEU A N 1
ATOM 1039 C CA . LEU A 1 138 ? 5.874 8.168 -14.888 1.00 88.62 138 LEU A CA 1
ATOM 1040 C C . LEU A 1 138 ? 4.821 8.930 -14.084 1.00 88.62 138 LEU A C 1
ATOM 1042 O O . LEU A 1 138 ? 3.870 8.320 -13.611 1.00 88.62 138 LEU A O 1
ATOM 1046 N N . TYR A 1 139 ? 4.920 10.255 -14.011 1.00 91.94 139 TYR A N 1
ATOM 1047 C CA . TYR A 1 139 ? 3.964 11.099 -13.300 1.00 91.94 139 TYR A CA 1
ATOM 1048 C C . TYR A 1 139 ? 2.536 10.932 -13.813 1.00 91.94 139 TYR A C 1
ATOM 1050 O O . TYR A 1 139 ? 1.619 10.728 -13.021 1.00 91.94 139 TYR A O 1
ATOM 1058 N N . GLN A 1 140 ? 2.324 10.951 -15.132 1.00 92.19 140 GLN A N 1
ATOM 1059 C CA . GLN A 1 140 ? 0.983 10.763 -15.690 1.00 92.19 140 GLN A CA 1
ATOM 1060 C C . GLN A 1 140 ? 0.427 9.366 -15.398 1.00 92.19 140 GLN A C 1
ATOM 1062 O O . GLN A 1 140 ? -0.756 9.225 -15.079 1.00 92.19 140 GLN A O 1
ATOM 1067 N N . ARG A 1 141 ? 1.277 8.334 -15.457 1.00 94.00 141 ARG A N 1
ATOM 1068 C CA . ARG A 1 141 ? 0.882 6.963 -15.124 1.00 94.00 141 ARG A CA 1
ATOM 1069 C C . ARG A 1 141 ? 0.503 6.830 -13.649 1.00 94.00 141 ARG A C 1
ATOM 1071 O O . ARG A 1 141 ? -0.558 6.290 -13.347 1.00 94.00 141 ARG A O 1
ATOM 1078 N N . GLU A 1 142 ? 1.332 7.350 -12.748 1.00 95.62 142 GLU A N 1
ATOM 1079 C CA . GLU A 1 142 ? 1.074 7.303 -11.306 1.00 95.62 142 GLU A CA 1
ATOM 1080 C C . GLU A 1 142 ? -0.145 8.153 -10.925 1.00 95.62 142 GLU A C 1
ATOM 1082 O O . GLU A 1 142 ? -0.934 7.731 -10.089 1.00 95.62 142 GLU A O 1
ATOM 1087 N N . ARG A 1 143 ? -0.408 9.285 -11.593 1.00 96.69 143 ARG A N 1
ATOM 1088 C CA . ARG A 1 143 ? -1.648 10.058 -11.387 1.00 96.69 143 ARG A CA 1
ATOM 1089 C C . ARG A 1 143 ? -2.905 9.300 -11.790 1.00 96.69 143 ARG A C 1
ATOM 1091 O O . ARG A 1 143 ? -3.909 9.362 -11.081 1.00 96.69 143 ARG A O 1
ATOM 1098 N N . ALA A 1 144 ?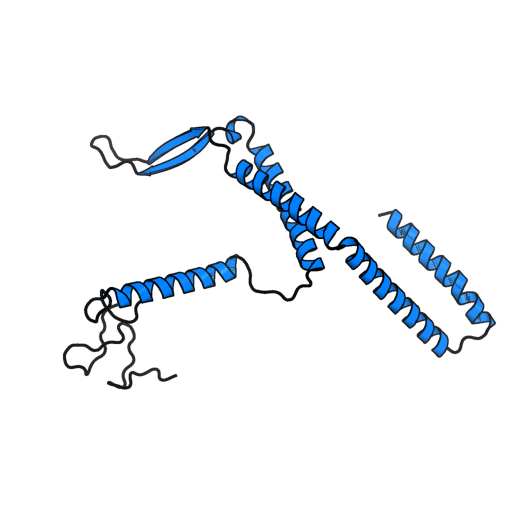 -2.869 8.604 -12.925 1.00 97.44 144 ALA A N 1
ATOM 1099 C CA . ALA A 1 144 ? -3.987 7.774 -13.362 1.00 97.44 144 ALA A CA 1
ATOM 1100 C C . ALA A 1 144 ? -4.230 6.617 -12.382 1.00 97.44 144 ALA A C 1
ATOM 1102 O O . ALA A 1 144 ? -5.377 6.325 -12.037 1.00 97.44 144 ALA A O 1
ATOM 1103 N N . HIS A 1 145 ? -3.150 5.999 -11.896 1.00 97.19 145 HIS A N 1
ATOM 1104 C CA . HIS A 1 145 ? -3.214 4.964 -10.870 1.00 97.19 145 HIS A CA 1
ATOM 1105 C C . HIS A 1 145 ? -3.774 5.502 -9.549 1.00 97.19 145 HIS A C 1
ATOM 1107 O O . HIS A 1 145 ? -4.734 4.940 -9.033 1.00 97.19 145 HIS A O 1
ATOM 1113 N N . TYR A 1 146 ? -3.283 6.645 -9.064 1.00 96.19 146 TYR A N 1
ATOM 1114 C CA . TYR A 1 146 ? -3.792 7.302 -7.860 1.00 96.19 146 TYR A CA 1
ATOM 1115 C C . TYR A 1 146 ? -5.290 7.588 -7.940 1.00 96.19 146 TYR A C 1
ATOM 1117 O O . TYR A 1 146 ? -6.038 7.216 -7.039 1.00 96.19 146 TYR A O 1
ATOM 1125 N N . ALA A 1 147 ? -5.755 8.179 -9.045 1.00 97.31 147 ALA A N 1
ATOM 1126 C CA . ALA A 1 147 ? -7.176 8.453 -9.244 1.00 97.31 147 ALA A CA 1
ATOM 1127 C C . ALA A 1 147 ? -8.022 7.169 -9.224 1.00 97.31 147 ALA A C 1
ATOM 1129 O O . ALA A 1 147 ? -9.127 7.153 -8.676 1.00 97.31 147 ALA A O 1
ATOM 1130 N N . LYS A 1 148 ? -7.497 6.077 -9.794 1.00 97.88 148 LYS A N 1
ATOM 1131 C CA . LYS A 1 148 ? -8.152 4.770 -9.760 1.00 97.88 148 LYS A CA 1
ATOM 1132 C C . LYS A 1 148 ? -8.211 4.210 -8.337 1.00 97.88 148 LYS A C 1
ATOM 1134 O O . LYS A 1 148 ? -9.288 3.815 -7.909 1.00 97.88 148 LYS A O 1
ATOM 1139 N N . VAL A 1 149 ? -7.097 4.202 -7.604 1.00 95.94 149 VAL A N 1
ATOM 1140 C CA . VAL A 1 149 ? -7.042 3.688 -6.225 1.00 95.94 149 VAL A CA 1
ATOM 1141 C C . VAL A 1 149 ? -7.948 4.50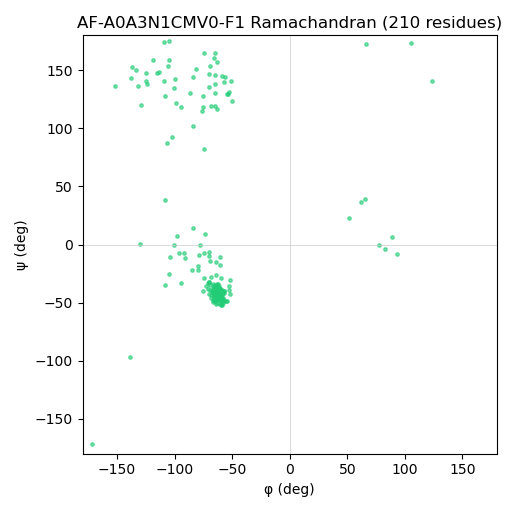5 -5.305 1.00 95.94 149 VAL A C 1
ATOM 1143 O O . VAL A 1 149 ? -8.709 3.923 -4.542 1.00 95.94 149 VAL A O 1
ATOM 1146 N N . ALA A 1 150 ? -7.966 5.834 -5.436 1.00 95.31 150 ALA A N 1
ATOM 1147 C CA . ALA A 1 150 ? -8.880 6.701 -4.690 1.00 95.31 150 ALA A CA 1
ATOM 1148 C C . ALA A 1 150 ? -10.349 6.334 -4.936 1.00 95.31 150 ALA A C 1
ATOM 1150 O O . ALA A 1 150 ? -11.129 6.182 -3.995 1.00 95.31 150 ALA A O 1
ATOM 1151 N N . LYS A 1 151 ? -10.724 6.119 -6.201 1.00 96.88 151 LYS A N 1
ATOM 1152 C CA . LYS A 1 151 ? -12.063 5.637 -6.554 1.00 96.88 151 LYS A CA 1
ATOM 1153 C C . LYS A 1 151 ? -12.350 4.257 -5.955 1.00 96.88 151 LYS A C 1
ATOM 1155 O O . LYS A 1 151 ? -13.460 4.032 -5.470 1.00 96.88 151 LYS A O 1
ATOM 1160 N N . ASP A 1 152 ? -11.386 3.342 -6.000 1.00 95.50 152 ASP A N 1
ATOM 1161 C CA . ASP A 1 152 ? -11.536 1.991 -5.460 1.00 95.50 152 ASP A CA 1
ATOM 1162 C C . ASP A 1 152 ? -11.719 2.026 -3.931 1.00 95.50 152 ASP A C 1
ATOM 1164 O O . ASP A 1 152 ? -12.608 1.345 -3.424 1.00 95.50 152 ASP A O 1
ATOM 1168 N N . CYS A 1 153 ? -10.987 2.883 -3.205 1.00 92.75 153 CYS A N 1
ATOM 1169 C CA . CYS A 1 153 ? -11.164 3.106 -1.763 1.00 92.75 153 CYS A CA 1
ATOM 1170 C C . CYS A 1 153 ? -12.579 3.589 -1.420 1.00 92.75 153 CYS A C 1
ATOM 1172 O O . CYS A 1 153 ? -13.226 3.040 -0.525 1.00 92.75 153 CYS A O 1
ATOM 1174 N N . LEU A 1 154 ? -13.082 4.582 -2.160 1.00 92.00 154 LEU A N 1
ATOM 1175 C CA . LEU A 1 154 ? -14.439 5.104 -1.976 1.00 92.00 154 LEU A CA 1
ATOM 1176 C C . LEU A 1 154 ? -15.493 4.030 -2.272 1.00 92.00 154 LEU A C 1
ATOM 1178 O O . LEU A 1 154 ? -16.446 3.8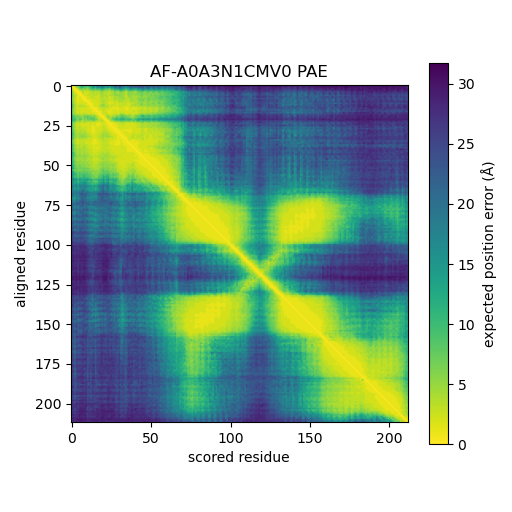61 -1.516 1.00 92.00 154 LEU A O 1
ATOM 1182 N N . THR A 1 155 ? -15.300 3.268 -3.350 1.00 93.12 155 THR A N 1
ATOM 1183 C CA . THR A 1 155 ? -16.223 2.198 -3.762 1.00 93.12 155 THR A CA 1
ATOM 1184 C C . THR A 1 155 ? -16.248 1.053 -2.751 1.00 93.12 155 THR A C 1
ATOM 1186 O O . THR A 1 155 ? -17.310 0.510 -2.458 1.00 93.12 155 THR A O 1
ATOM 1189 N N . ALA A 1 156 ? -15.089 0.697 -2.197 1.00 91.00 156 ALA A N 1
ATOM 1190 C CA . ALA A 1 156 ? -14.960 -0.328 -1.169 1.00 91.00 156 ALA A CA 1
ATOM 1191 C C . ALA A 1 156 ? -15.445 0.139 0.216 1.00 91.00 156 ALA A C 1
ATOM 1193 O O . ALA A 1 156 ? -15.522 -0.677 1.132 1.00 91.00 156 ALA A O 1
ATOM 1194 N N . GLY A 1 157 ? -15.772 1.426 0.386 1.00 90.44 157 GLY A N 1
ATOM 1195 C CA . GLY A 1 157 ? -16.195 1.981 1.670 1.00 90.44 157 GLY A CA 1
ATOM 1196 C C . GLY A 1 157 ? -15.084 1.937 2.720 1.00 90.44 157 GLY A C 1
ATOM 1197 O O . GLY A 1 157 ? -15.351 1.631 3.883 1.00 90.44 157 GLY A O 1
ATOM 1198 N N . VAL A 1 158 ? -13.836 2.212 2.320 1.00 87.88 158 VAL A N 1
ATOM 1199 C CA . VAL A 1 158 ? -12.682 2.221 3.238 1.00 87.88 158 VAL A CA 1
ATOM 1200 C C . VAL A 1 158 ? -12.908 3.206 4.389 1.00 87.88 158 VAL A C 1
ATOM 1202 O O . VAL A 1 158 ? -12.694 2.837 5.540 1.00 87.88 158 VAL A O 1
ATOM 1205 N N . ASP A 1 159 ? -13.455 4.393 4.111 1.00 80.69 159 ASP A N 1
ATOM 1206 C CA . ASP A 1 159 ? -13.775 5.398 5.139 1.00 80.69 159 ASP A CA 1
ATOM 1207 C C . ASP A 1 159 ? -14.750 4.850 6.183 1.00 80.69 159 ASP A C 1
ATOM 1209 O O . ASP A 1 159 ? -14.549 5.003 7.388 1.00 80.69 159 ASP A O 1
ATOM 1213 N N . LYS A 1 160 ? -15.782 4.138 5.718 1.00 83.25 160 LYS A N 1
ATOM 1214 C CA . LYS A 1 160 ? -16.740 3.479 6.600 1.00 83.25 160 LYS A CA 1
ATOM 1215 C C . LYS A 1 160 ? -16.061 2.393 7.430 1.00 83.25 160 LYS A C 1
ATOM 1217 O O . LYS A 1 160 ? -16.290 2.331 8.624 1.00 83.25 160 LYS A O 1
ATOM 1222 N N . SER A 1 161 ? -15.188 1.588 6.828 1.00 79.81 161 SER A N 1
ATOM 1223 C CA . SER A 1 161 ? -14.463 0.535 7.551 1.00 79.81 161 SER A CA 1
ATOM 1224 C C . SER A 1 161 ? -13.598 1.106 8.681 1.00 79.81 161 SER A C 1
ATOM 1226 O O . SER A 1 161 ? -13.526 0.520 9.756 1.00 79.81 161 SER A O 1
ATOM 1228 N N . ILE A 1 162 ? -12.967 2.264 8.463 1.00 77.06 162 ILE A N 1
ATOM 1229 C CA . ILE A 1 162 ? -12.187 2.962 9.493 1.00 77.06 162 ILE A CA 1
ATOM 1230 C C . ILE A 1 162 ? -13.103 3.465 10.615 1.00 77.06 162 ILE A C 1
ATOM 1232 O O . ILE A 1 162 ? -12.817 3.234 11.790 1.00 77.06 162 ILE A O 1
ATOM 1236 N N . ILE A 1 163 ? -14.213 4.121 10.264 1.00 81.94 163 ILE A N 1
ATOM 1237 C CA . ILE A 1 163 ? -15.202 4.608 11.236 1.00 81.94 163 ILE A CA 1
ATOM 1238 C C . ILE A 1 163 ? -15.765 3.441 12.056 1.00 81.94 163 ILE A C 1
ATOM 1240 O O . ILE A 1 163 ? -15.737 3.507 13.280 1.00 81.94 163 ILE A O 1
ATOM 1244 N N . ASP A 1 164 ? -16.179 2.354 11.402 1.00 83.38 164 ASP A N 1
ATOM 1245 C CA . ASP A 1 164 ? -16.737 1.156 12.035 1.00 83.38 164 ASP A CA 1
ATOM 1246 C C . ASP A 1 164 ? -15.746 0.557 13.055 1.00 83.38 164 ASP A C 1
ATOM 1248 O O . ASP A 1 164 ? -16.138 0.164 14.156 1.00 83.38 164 ASP A O 1
ATOM 1252 N N . VAL A 1 165 ? -14.442 0.536 12.738 1.00 82.62 165 VAL A N 1
ATOM 1253 C CA . VAL A 1 165 ? -13.394 0.092 13.674 1.00 82.62 165 VAL A CA 1
ATOM 1254 C C . VAL A 1 165 ? -13.321 1.007 14.896 1.00 82.62 165 VAL A C 1
ATOM 1256 O O . VAL A 1 165 ? -13.313 0.517 16.027 1.00 82.62 165 VAL A O 1
ATOM 1259 N N . TYR A 1 166 ? -13.294 2.328 14.705 1.00 82.06 166 TYR A N 1
ATOM 1260 C CA . TYR A 1 166 ? -13.254 3.269 15.827 1.00 82.06 166 TYR A CA 1
ATOM 1261 C C . TYR A 1 166 ? -14.530 3.226 16.674 1.00 82.06 166 TYR A C 1
ATOM 1263 O O . TYR A 1 166 ? -14.448 3.282 17.903 1.00 82.06 166 TYR A O 1
ATOM 1271 N N . GLU A 1 167 ? -15.697 3.059 16.054 1.00 87.44 167 GLU A N 1
ATOM 1272 C CA . GLU A 1 167 ? -16.968 2.869 16.754 1.00 87.44 167 GLU A CA 1
ATOM 1273 C C . GLU A 1 167 ? -16.961 1.581 17.581 1.00 87.44 167 GLU A C 1
ATOM 1275 O O . GLU A 1 167 ? -17.343 1.597 18.754 1.00 87.44 167 GLU A O 1
ATOM 1280 N N . GLN A 1 168 ? -16.463 0.474 17.023 1.00 86.62 168 GLN A N 1
ATOM 1281 C CA . GLN A 1 168 ? -16.351 -0.799 17.733 1.00 86.62 168 GLN A CA 1
ATOM 1282 C C . GLN A 1 168 ? -15.383 -0.711 18.921 1.00 86.62 168 GLN A C 1
ATOM 1284 O O . GLN A 1 168 ? -15.668 -1.238 20.005 1.00 86.62 168 GLN A O 1
ATOM 1289 N N . VAL A 1 169 ? -14.252 -0.026 18.748 1.00 87.88 169 VAL A N 1
ATOM 1290 C CA . VAL A 1 169 ? -13.296 0.249 19.828 1.00 87.88 169 VAL A CA 1
ATOM 1291 C C . VAL A 1 169 ? -13.952 1.109 20.914 1.00 87.88 169 VAL A C 1
ATOM 1293 O O . VAL A 1 169 ? -13.898 0.751 22.093 1.00 87.88 169 VAL A O 1
ATOM 1296 N N . GLY A 1 170 ? -14.647 2.185 20.538 1.00 86.25 170 GLY A N 1
ATOM 1297 C CA . GLY A 1 170 ? -15.383 3.047 21.466 1.00 86.25 170 GLY A CA 1
ATOM 1298 C C . GLY A 1 170 ? -16.454 2.287 22.252 1.00 86.25 170 GLY A C 1
ATOM 1299 O O . GLY A 1 170 ? -16.498 2.361 23.482 1.00 86.25 170 GLY A O 1
ATOM 1300 N N . ALA A 1 171 ? -17.265 1.477 21.568 1.00 89.75 171 ALA A N 1
ATOM 1301 C CA . ALA A 1 171 ? -18.270 0.621 22.191 1.00 89.75 171 ALA A CA 1
ATOM 1302 C C . ALA A 1 171 ? -17.641 -0.380 23.175 1.00 89.75 171 ALA A C 1
ATOM 1304 O O . ALA A 1 171 ? -18.173 -0.604 24.266 1.00 89.75 171 ALA A O 1
ATOM 1305 N N . SER A 1 172 ? -16.478 -0.940 22.830 1.00 91.06 172 SER A N 1
ATOM 1306 C CA . SER A 1 172 ? -15.738 -1.866 23.694 1.00 91.06 172 SER A CA 1
ATOM 1307 C C . SER A 1 172 ? -15.248 -1.190 24.977 1.00 91.06 172 SER A C 1
ATOM 1309 O O . SER A 1 172 ? -15.401 -1.761 26.062 1.00 91.06 172 SER A O 1
ATOM 1311 N N . TYR A 1 173 ? -14.731 0.040 24.883 1.00 89.75 173 TYR A N 1
ATOM 1312 C CA . TYR A 1 173 ? -14.345 0.831 26.053 1.00 89.75 173 TYR A CA 1
ATOM 1313 C C . TYR A 1 173 ? -15.544 1.179 26.935 1.00 89.75 173 TYR A C 1
ATOM 1315 O O . TYR A 1 173 ? -15.480 0.980 28.147 1.00 89.75 173 TYR A O 1
ATOM 1323 N N . VAL A 1 174 ? -16.658 1.636 26.357 1.00 88.56 174 VAL A N 1
ATOM 1324 C CA . VAL A 1 174 ? -17.879 1.946 27.122 1.00 88.56 174 VAL A CA 1
ATOM 1325 C C . VAL A 1 174 ? -18.385 0.708 27.863 1.00 88.56 174 VAL A C 1
ATOM 1327 O O . VAL A 1 174 ? -18.670 0.776 29.059 1.00 88.56 174 VAL A O 1
ATOM 1330 N N . ALA A 1 175 ? -18.439 -0.443 27.189 1.00 90.62 175 ALA A N 1
ATOM 1331 C CA . ALA A 1 175 ? -18.848 -1.699 27.808 1.00 90.62 175 ALA A CA 1
ATOM 1332 C C . ALA A 1 175 ? -17.889 -2.131 28.932 1.00 90.62 175 ALA A C 1
ATOM 1334 O O . ALA A 1 175 ? -18.328 -2.651 29.957 1.00 90.62 175 ALA A O 1
ATOM 1335 N N . MET A 1 176 ? -16.583 -1.910 28.762 1.00 94.31 176 MET A N 1
ATOM 1336 C CA . MET A 1 176 ? -15.586 -2.147 29.806 1.00 94.31 176 MET A CA 1
ATOM 1337 C C . MET A 1 176 ? -15.816 -1.241 31.021 1.00 94.31 176 MET A C 1
ATOM 1339 O O . MET A 1 176 ? -15.895 -1.755 32.135 1.00 94.31 176 MET A O 1
ATOM 1343 N N . PHE A 1 177 ? -15.976 0.071 30.823 1.00 88.88 177 PHE A N 1
ATOM 1344 C CA . PHE A 1 177 ? -16.239 1.015 31.912 1.00 88.88 177 PHE A CA 1
ATOM 1345 C C . PHE A 1 177 ? -17.527 0.680 32.662 1.00 88.88 177 PHE A C 1
ATOM 1347 O O . PHE A 1 177 ? -17.524 0.680 33.890 1.00 88.88 177 PHE A O 1
ATOM 1354 N N . ALA A 1 178 ? -18.603 0.332 31.950 1.00 87.62 178 ALA A N 1
ATOM 1355 C CA . ALA A 1 178 ? -19.858 -0.081 32.572 1.00 87.62 178 ALA A CA 1
ATOM 1356 C C . ALA A 1 178 ? -19.657 -1.288 33.504 1.00 87.62 178 ALA A C 1
ATOM 1358 O O . ALA A 1 178 ? -20.038 -1.226 34.670 1.00 87.62 178 ALA A O 1
ATOM 1359 N N . ARG A 1 179 ? -18.960 -2.335 33.036 1.00 93.88 179 ARG A N 1
ATOM 1360 C CA . ARG A 1 179 ? -18.653 -3.517 33.860 1.00 93.88 179 ARG A CA 1
ATOM 1361 C C . ARG A 1 179 ? -17.811 -3.180 35.090 1.00 93.88 179 ARG A C 1
ATOM 1363 O O . ARG A 1 179 ? -18.065 -3.725 36.158 1.00 93.88 179 ARG A O 1
ATOM 1370 N N . VAL A 1 180 ? -16.821 -2.297 34.951 1.00 93.69 180 VAL A N 1
ATOM 1371 C CA . VAL A 1 180 ? -15.994 -1.848 36.084 1.00 93.69 180 VAL A CA 1
ATOM 1372 C C . VAL A 1 180 ? -16.854 -1.118 37.115 1.00 93.69 180 VAL A C 1
ATOM 1374 O O . VAL A 1 180 ? -16.792 -1.432 38.300 1.00 93.69 180 VAL A O 1
ATOM 1377 N N . LEU A 1 181 ? -17.694 -0.179 36.677 1.00 90.69 181 LEU A N 1
ATOM 1378 C CA . LEU A 1 181 ? -18.572 0.588 37.564 1.00 90.69 181 LEU A CA 1
ATOM 1379 C C . LEU A 1 181 ? -19.628 -0.291 38.250 1.00 90.69 181 LEU A C 1
ATOM 1381 O O . LEU A 1 181 ? -19.958 -0.043 39.409 1.00 90.69 181 LEU A O 1
ATOM 1385 N N . ASP A 1 182 ? -20.129 -1.323 37.566 1.00 90.31 182 ASP A N 1
ATOM 1386 C CA . ASP A 1 182 ? -21.017 -2.330 38.153 1.00 90.31 182 ASP A CA 1
ATOM 1387 C C . ASP A 1 182 ? -20.304 -3.121 39.264 1.00 90.31 182 ASP A C 1
ATOM 1389 O O . ASP A 1 182 ? -20.851 -3.285 40.354 1.00 90.31 182 ASP A O 1
ATOM 1393 N N . GLN A 1 183 ? -19.063 -3.563 39.023 1.00 94.19 183 GLN A N 1
ATOM 1394 C CA . GLN A 1 183 ? -18.271 -4.334 39.993 1.00 94.19 183 GLN A CA 1
ATOM 1395 C C . GLN A 1 183 ? -17.840 -3.521 41.217 1.00 94.19 183 GLN A C 1
ATOM 1397 O O . GLN A 1 183 ? -17.670 -4.086 42.294 1.00 94.19 183 GLN A O 1
ATOM 1402 N N . LEU A 1 184 ? -17.687 -2.203 41.073 1.00 94.12 184 LEU A N 1
ATOM 1403 C CA . LEU A 1 184 ? -17.356 -1.312 42.186 1.00 94.12 184 LEU A CA 1
ATOM 1404 C C . LEU A 1 184 ? -18.508 -1.132 43.187 1.00 94.12 184 LEU A C 1
ATOM 1406 O O . LEU A 1 184 ? -18.286 -0.560 44.252 1.00 94.12 184 LEU A O 1
ATOM 1410 N N . GLY A 1 185 ? -19.721 -1.606 42.875 1.00 90.38 185 GLY A N 1
ATOM 1411 C CA . GLY A 1 185 ? -20.839 -1.603 43.822 1.00 90.38 185 GLY A CA 1
ATOM 1412 C C . GLY A 1 185 ? -21.263 -0.201 44.270 1.00 90.38 185 GLY A C 1
ATOM 1413 O O . GLY A 1 185 ? -21.596 0.001 45.435 1.00 90.38 185 GLY A O 1
ATOM 1414 N N . LEU A 1 186 ? -21.218 0.776 43.358 1.00 93.00 186 LEU A N 1
ATOM 1415 C CA . LEU A 1 186 ? -21.517 2.180 43.656 1.00 93.00 186 LEU A CA 1
ATOM 1416 C C . LEU A 1 186 ? -22.920 2.365 44.250 1.00 93.00 186 LEU A C 1
ATOM 1418 O O . LEU A 1 186 ? -23.891 1.781 43.758 1.00 93.00 186 LEU A O 1
ATOM 1422 N N . THR A 1 187 ? -23.048 3.253 45.244 1.00 94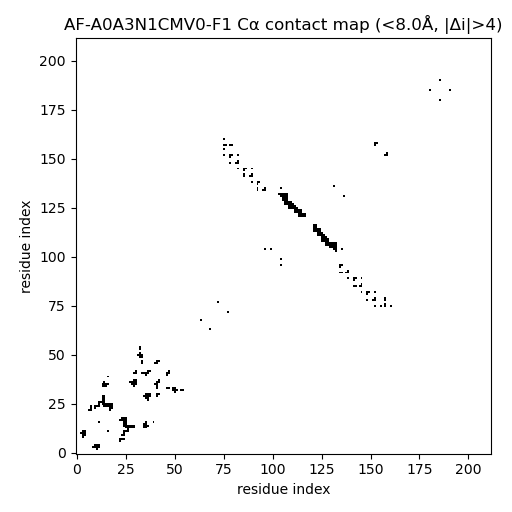.25 187 THR A N 1
ATOM 1423 C CA . THR A 1 187 ? -24.368 3.645 45.764 1.00 94.25 187 THR A CA 1
ATOM 1424 C C . THR A 1 187 ? -25.178 4.394 44.693 1.00 94.25 187 THR A C 1
ATOM 1426 O O . THR A 1 187 ? -24.594 4.946 43.750 1.00 94.25 187 THR A O 1
ATOM 1429 N N . PRO A 1 188 ? -26.517 4.480 44.816 1.00 91.75 188 PRO A N 1
ATOM 1430 C CA . PRO A 1 188 ? -27.346 5.251 43.886 1.00 91.75 188 PRO A CA 1
ATOM 1431 C C . PRO A 1 188 ? -26.879 6.708 43.718 1.00 91.75 188 PRO A C 1
ATOM 1433 O O . PRO A 1 188 ? -26.837 7.226 42.598 1.00 91.75 188 PRO A O 1
ATOM 1436 N N . GLU A 1 189 ? -26.448 7.352 44.806 1.00 92.81 189 GLU A N 1
ATOM 1437 C CA . GLU A 1 189 ? -25.934 8.727 44.811 1.00 92.81 189 GLU A CA 1
ATOM 1438 C C . GLU A 1 189 ? -24.569 8.855 44.124 1.00 92.81 189 GLU A C 1
ATOM 1440 O O . GLU A 1 189 ? -24.267 9.894 43.540 1.00 92.81 189 GLU A O 1
ATOM 1445 N N . GLN A 1 190 ? -23.719 7.827 44.183 1.00 92.31 190 GLN A N 1
ATOM 1446 C CA . GLN A 1 190 ? -22.447 7.809 43.455 1.00 92.31 190 GLN A CA 1
ATOM 1447 C C . GLN A 1 190 ? -22.673 7.537 41.967 1.00 92.31 190 GLN A C 1
ATOM 1449 O O . GLN A 1 190 ? -22.069 8.187 41.114 1.00 92.31 190 GLN A O 1
ATOM 1454 N N . ARG A 1 191 ? -23.597 6.628 41.642 1.00 90.50 191 ARG A N 1
ATOM 1455 C CA . ARG A 1 191 ? -23.948 6.273 40.264 1.00 90.50 191 ARG A CA 1
ATOM 1456 C C . ARG A 1 191 ? -24.553 7.452 39.500 1.00 90.50 191 ARG A C 1
ATOM 1458 O O . ARG A 1 191 ? -24.255 7.621 38.320 1.00 90.50 191 ARG A O 1
ATOM 1465 N N . SER A 1 192 ? -25.340 8.307 40.159 1.00 91.88 192 SER A N 1
ATOM 1466 C CA . SER A 1 192 ? -25.901 9.512 39.529 1.00 91.88 192 SER A CA 1
ATOM 1467 C C . SER A 1 192 ? -24.829 10.529 39.105 1.00 91.88 192 SER A C 1
ATOM 1469 O O . SER A 1 192 ? -25.027 11.255 38.130 1.00 91.88 192 SER A O 1
ATOM 1471 N N . LYS A 1 193 ? -23.662 10.535 39.770 1.00 92.94 193 LYS A N 1
ATOM 1472 C CA . LYS A 1 193 ? -22.524 11.414 39.446 1.00 92.94 193 LYS A CA 1
ATOM 1473 C C . LYS A 1 193 ? -21.683 10.926 38.266 1.00 92.94 193 LYS A C 1
ATOM 1475 O O . LYS A 1 193 ? -20.969 11.726 37.672 1.00 92.94 193 LYS A O 1
ATOM 1480 N N . VAL A 1 194 ? -21.776 9.650 37.893 1.00 90.19 194 VAL A N 1
ATOM 1481 C CA . VAL A 1 194 ? -20.944 9.050 36.833 1.00 90.19 194 VAL A CA 1
ATOM 1482 C C . VAL A 1 194 ? -21.141 9.760 35.493 1.00 90.19 194 VAL A C 1
ATOM 1484 O O . VAL A 1 194 ? -20.176 10.193 34.873 1.00 90.19 194 VAL A O 1
ATOM 1487 N N . ARG A 1 195 ? -22.394 9.907 35.047 1.00 87.50 195 ARG A N 1
ATOM 1488 C CA . ARG A 1 195 ? -22.720 10.494 33.739 1.00 87.50 195 ARG A CA 1
ATOM 1489 C C . ARG A 1 195 ? -22.222 11.939 33.567 1.00 87.50 195 ARG A C 1
ATOM 1491 O O . ARG A 1 195 ? -21.586 12.190 32.547 1.00 87.50 195 ARG A O 1
ATOM 1498 N N . PRO A 1 196 ? -22.494 12.890 34.484 1.00 92.75 196 PRO A N 1
ATOM 1499 C CA . PRO A 1 196 ? -22.022 14.263 34.311 1.00 92.75 196 PRO A CA 1
ATOM 1500 C C . PRO A 1 196 ? -20.492 14.369 34.317 1.00 92.75 196 PRO A C 1
ATOM 1502 O O . PRO A 1 196 ? -19.955 15.139 33.530 1.00 92.75 196 PRO A O 1
ATOM 1505 N N . VAL A 1 197 ? -19.792 13.564 35.127 1.00 93.00 197 VAL A N 1
ATOM 1506 C CA . VAL A 1 197 ? -18.318 13.541 35.135 1.00 93.00 197 VAL A CA 1
ATOM 1507 C C . VAL A 1 197 ? -17.769 13.017 33.806 1.00 93.00 197 VAL A C 1
ATOM 1509 O O . VAL A 1 197 ? -16.946 13.675 33.183 1.00 93.00 197 VAL A O 1
ATOM 1512 N N . LEU A 1 198 ? -18.280 11.883 33.315 1.00 88.56 198 LEU A N 1
ATOM 1513 C CA . LEU A 1 198 ? -17.868 11.315 32.024 1.00 88.56 198 LEU A CA 1
ATOM 1514 C C . LEU A 1 198 ? -18.102 12.275 30.851 1.00 88.56 198 LEU A C 1
ATOM 1516 O O . LEU A 1 198 ? -17.271 12.366 29.952 1.00 88.56 198 LEU A O 1
ATOM 1520 N N . LEU A 1 199 ? -19.227 12.995 30.852 1.00 89.25 199 LEU A N 1
ATOM 1521 C CA . LEU A 1 199 ? -19.523 13.981 29.814 1.00 89.25 199 LEU A CA 1
ATOM 1522 C C . LEU A 1 199 ? -18.563 15.174 29.859 1.00 89.25 199 LEU A C 1
ATOM 1524 O O . LEU A 1 199 ? -18.131 15.619 28.798 1.00 89.25 199 LEU A O 1
ATOM 1528 N N . ALA A 1 200 ? -18.213 15.663 31.051 1.00 91.44 200 ALA A N 1
ATOM 1529 C CA . ALA A 1 200 ? -17.246 16.748 31.201 1.00 91.44 200 ALA A CA 1
ATOM 1530 C C . ALA A 1 200 ? -15.859 16.349 30.664 1.00 91.44 200 ALA A C 1
ATOM 1532 O O . ALA A 1 200 ? -15.253 17.110 29.913 1.00 91.44 200 ALA A O 1
ATOM 1533 N N . GLU A 1 201 ? -15.400 15.130 30.960 1.00 90.94 201 GLU A N 1
ATOM 1534 C CA . GLU A 1 201 ? -14.117 14.615 30.459 1.00 90.94 201 GLU A CA 1
ATOM 1535 C C . GLU A 1 201 ? -14.112 14.440 28.932 1.00 90.94 201 GLU A C 1
ATOM 1537 O O . GLU A 1 201 ? -13.176 14.863 28.253 1.00 90.94 201 GLU A O 1
ATOM 1542 N N . LEU A 1 202 ? -15.184 13.885 28.352 1.00 88.25 202 LEU A N 1
ATOM 1543 C CA . LEU A 1 202 ? -15.300 13.749 26.894 1.00 88.25 202 LEU A CA 1
ATOM 1544 C C . LEU A 1 202 ? -15.300 15.111 26.183 1.00 88.25 202 LEU A C 1
ATOM 1546 O O . LEU A 1 202 ? -14.711 15.251 25.110 1.00 88.25 202 LEU A O 1
ATOM 1550 N N . GLN A 1 203 ? -15.939 16.122 26.776 1.00 89.88 203 GLN A N 1
ATOM 1551 C CA . GLN A 1 203 ? -15.921 17.489 26.255 1.00 89.88 203 GLN A CA 1
ATOM 1552 C C . GLN A 1 203 ? -14.524 18.115 26.336 1.00 89.88 203 GLN A C 1
ATOM 1554 O O . GLN A 1 203 ? -14.100 18.755 25.375 1.00 89.88 203 GLN A O 1
ATOM 1559 N N . ALA A 1 204 ? -13.796 17.893 27.433 1.00 90.81 204 ALA A N 1
ATOM 1560 C CA . ALA A 1 204 ? -12.427 18.377 27.595 1.00 90.81 204 ALA A CA 1
ATOM 1561 C C . ALA A 1 204 ? -11.472 17.765 26.556 1.00 90.81 204 ALA A C 1
ATOM 1563 O O . ALA A 1 204 ? -10.697 18.491 25.933 1.00 90.81 204 ALA A O 1
ATOM 1564 N N . ILE A 1 205 ? -11.576 16.455 26.303 1.00 88.69 205 ILE A N 1
ATOM 1565 C CA . ILE A 1 205 ? -10.783 15.765 25.272 1.00 88.69 205 ILE A CA 1
ATOM 1566 C C . ILE A 1 205 ? -11.066 16.351 23.886 1.00 88.69 205 ILE A C 1
ATOM 1568 O O . ILE A 1 205 ? -10.133 16.656 23.145 1.00 88.69 205 ILE A O 1
ATOM 1572 N N . ARG A 1 206 ? -12.345 16.543 23.539 1.00 85.06 206 ARG A N 1
ATOM 1573 C CA . ARG A 1 206 ? -12.726 17.114 22.242 1.00 85.06 206 ARG A CA 1
ATOM 1574 C C . ARG A 1 206 ? -12.168 18.526 22.054 1.00 85.06 206 ARG A C 1
ATOM 1576 O O . ARG A 1 206 ? -11.593 18.810 21.011 1.00 85.06 206 ARG A O 1
ATOM 1583 N N . ALA A 1 207 ? -12.304 19.385 23.063 1.00 83.44 207 ALA A N 1
ATOM 1584 C CA . ALA A 1 207 ? -11.786 20.750 23.007 1.00 83.44 207 ALA A CA 1
ATOM 1585 C C . ALA A 1 207 ? -10.250 20.792 22.878 1.00 83.44 207 ALA A C 1
ATOM 1587 O O . ALA A 1 207 ? -9.716 21.666 22.203 1.00 83.44 207 ALA A O 1
ATOM 1588 N N . GLY A 1 208 ? -9.539 19.837 23.488 1.00 79.81 208 GLY A N 1
ATOM 1589 C CA . GLY A 1 208 ? -8.086 19.705 23.346 1.00 79.81 208 GLY A CA 1
ATOM 1590 C C . GLY A 1 208 ? -7.635 19.223 21.963 1.00 79.81 208 GLY A C 1
ATOM 1591 O O . GLY A 1 208 ? -6.585 19.648 21.492 1.00 79.81 208 GLY A O 1
ATOM 1592 N N . ALA A 1 209 ? -8.427 18.376 21.299 1.00 68.19 209 ALA A N 1
ATOM 1593 C CA . ALA A 1 209 ? -8.134 17.882 19.952 1.00 68.19 209 ALA A CA 1
ATOM 1594 C C . ALA A 1 209 ? -8.376 18.932 18.850 1.00 68.19 209 ALA A C 1
ATOM 1596 O O . ALA A 1 209 ? -7.712 18.892 17.825 1.00 68.19 209 ALA A O 1
ATOM 1597 N N . GLU A 1 210 ? -9.300 19.878 19.056 1.00 57.31 210 GLU A N 1
ATOM 1598 C CA . GLU A 1 210 ? -9.578 20.980 18.115 1.00 57.31 210 GLU A CA 1
ATOM 1599 C C . GLU A 1 210 ? -8.538 22.126 18.200 1.00 57.31 210 GLU A C 1
ATOM 1601 O O . GLU A 1 210 ? -8.543 23.029 17.365 1.00 57.31 210 GLU A O 1
ATOM 1606 N N . ALA A 1 211 ? -7.649 22.103 19.201 1.00 53.56 211 ALA A N 1
ATOM 1607 C CA . ALA A 1 211 ? -6.627 23.126 19.445 1.00 53.56 211 ALA A CA 1
ATOM 1608 C C . ALA A 1 211 ? -5.211 22.746 18.954 1.00 53.56 211 ALA A C 1
ATOM 1610 O O . ALA A 1 211 ? -4.280 23.536 19.135 1.00 53.56 211 ALA A O 1
ATOM 1611 N N . GLN A 1 212 ? -5.045 21.551 18.376 1.00 41.84 212 GLN A N 1
ATOM 1612 C CA . GLN A 1 212 ? -3.804 21.038 17.775 1.00 41.84 212 GLN A CA 1
ATOM 1613 C C . GLN A 1 212 ? -3.918 21.015 16.251 1.00 41.84 212 GLN A C 1
ATOM 1615 O O . GLN A 1 212 ? -2.879 21.267 15.601 1.00 41.84 212 GLN A O 1
#

Radius of gyration: 33.74 Å; Cα contacts (8 Å, |Δi|>4): 179; chains: 1; bounding box: 68×68×84 Å

Foldseek 3Di:
DQQADPQQRHHAPAAPAADPVGNHHDPDHADQQANHHPVVCSPPPVRVVNSVVSVVVVVVVVVCVVVDDDDDDDPLRVLVVLLVVLVVVLVVLVVVVVVCDDVSQFKDFDDWDWAPQDPVGTDIDIDIGRDGDPSVVVNVVSVVVNVVSVVVSVVVVSVVVVVVVVVVVVVVVVVVVVVVVVVVVDDPVRVVVPVVVVVVVVVVVVVVVVVD

Organism: NCBI:txid58109

Mean predicted aligned error: 15.56 Å